Protein AF-A0A7S0P305-F1 (afdb_monomer)

Secondary structure (DSSP, 8-state):
------PBPTTT-SBTTTTSSEEE-TTS-EEEHHHHHHHHHHHHHTTPPPB-TTT-PBPPHHHHHHTT-----GGGGG-S-S--SSS------HHHHHHHHHHHHH-----TTSSSSS----HHHHHHHHHHHHHHHSTT----------------------------------------------PPPPP--

Foldseek 3Di:
DPCPVQDAAPQVRHRAQPQHHWDAAPVRDIHHLVRLLVQCVVCVVVVHFRADPPPRHGGDPVSNVVSVNDDPPPCVVVPPPPPDPDDDPPDDPPVVVVVVVVVCVVPVDDPPPDPPPDDDPPVVVVVVVVVVVCVVVVPPPPPDDDDDDDDDDDDDDDDDDDDDDDDDDDDDDDDDDDDDDDDDDDDDDDDDD

Mean predicted aligned error: 21.28 Å

Structure (mmCIF, N/CA/C/O backbone):
data_AF-A0A7S0P305-F1
#
_entry.id   AF-A0A7S0P305-F1
#
loop_
_atom_site.group_PDB
_atom_site.id
_atom_site.type_symbol
_atom_site.label_atom_id
_atom_site.label_alt_id
_atom_site.label_comp_id
_atom_site.label_asym_id
_atom_site.label_entity_id
_atom_site.label_seq_id
_atom_site.pdbx_PDB_ins_code
_atom_site.Cartn_x
_atom_site.Cartn_y
_atom_site.Cartn_z
_atom_site.occupancy
_atom_site.B_iso_or_equiv
_atom_site.auth_seq_id
_atom_site.auth_comp_id
_atom_site.auth_asym_id
_atom_site.auth_atom_id
_atom_site.pdbx_PDB_model_num
ATOM 1 N N . SER A 1 1 ? -4.994 -17.912 -31.752 1.00 42.31 1 SER A N 1
ATOM 2 C CA . SER A 1 1 ? -4.798 -16.548 -31.233 1.00 42.31 1 SER A CA 1
ATOM 3 C C . SER A 1 1 ? -4.874 -16.597 -29.725 1.00 42.31 1 SER A C 1
ATOM 5 O O . SER A 1 1 ? -5.960 -16.549 -29.168 1.00 42.31 1 SER A O 1
ATOM 7 N N . SER A 1 2 ? -3.743 -16.842 -29.066 1.00 48.78 2 SER A N 1
ATOM 8 C CA . SER A 1 2 ? -3.693 -16.901 -27.605 1.00 48.78 2 SER A CA 1
ATOM 9 C C . SER A 1 2 ? -3.413 -15.496 -27.108 1.00 48.78 2 SER A C 1
ATOM 11 O O . SER A 1 2 ? -2.256 -15.123 -26.923 1.00 48.78 2 SER A O 1
ATOM 13 N N . ASP A 1 3 ? -4.482 -14.717 -26.981 1.00 49.88 3 ASP A N 1
ATOM 14 C CA . ASP A 1 3 ? -4.481 -13.436 -26.289 1.00 49.88 3 ASP A CA 1
ATOM 15 C C . ASP A 1 3 ? -4.103 -13.713 -24.829 1.00 49.88 3 ASP A C 1
ATOM 17 O O . ASP A 1 3 ? -4.928 -14.055 -23.983 1.00 49.88 3 ASP A O 1
ATOM 21 N N . ARG A 1 4 ? -2.797 -13.718 -24.543 1.00 56.00 4 ARG A N 1
ATOM 22 C CA . ARG A 1 4 ? -2.321 -13.569 -23.173 1.00 56.00 4 ARG A CA 1
ATOM 23 C C . ARG A 1 4 ? -2.685 -12.143 -22.826 1.00 56.00 4 ARG A C 1
ATOM 25 O O . ARG A 1 4 ? -1.901 -11.253 -23.125 1.00 56.00 4 ARG A O 1
ATOM 32 N N . SER A 1 5 ? -3.873 -11.942 -22.273 1.00 64.44 5 SER A N 1
ATOM 33 C CA . SER A 1 5 ? -4.337 -10.633 -21.840 1.00 64.44 5 SER A CA 1
ATOM 34 C C . SER A 1 5 ? -3.372 -10.144 -20.764 1.00 64.44 5 SER A C 1
ATOM 36 O O . SER A 1 5 ? -3.446 -10.542 -19.597 1.00 64.44 5 SER A O 1
ATOM 38 N N . ILE A 1 6 ? -2.370 -9.380 -21.198 1.00 67.19 6 ILE A N 1
ATOM 39 C CA . ILE A 1 6 ? -1.377 -8.760 -20.336 1.00 67.19 6 ILE A CA 1
ATOM 40 C C . ILE A 1 6 ? -2.185 -7.816 -19.461 1.00 67.19 6 ILE A C 1
ATOM 42 O O . ILE A 1 6 ? -2.746 -6.839 -19.941 1.00 67.19 6 ILE A O 1
ATOM 46 N N . LYS A 1 7 ? -2.322 -8.159 -18.181 1.00 86.50 7 LYS A N 1
ATOM 47 C CA . LYS A 1 7 ? -3.001 -7.289 -17.229 1.00 86.50 7 LYS A CA 1
ATOM 48 C C . LYS A 1 7 ? -2.135 -6.041 -17.062 1.00 86.50 7 LYS A C 1
ATOM 50 O O . LYS A 1 7 ? -0.975 -6.141 -16.659 1.00 86.50 7 LYS A O 1
ATOM 55 N N . GLU A 1 8 ? -2.687 -4.895 -17.425 1.00 93.94 8 GLU A N 1
ATOM 56 C CA . GLU A 1 8 ? -2.043 -3.589 -17.304 1.00 93.94 8 GLU A CA 1
ATOM 57 C C . GLU A 1 8 ? -2.292 -3.008 -15.910 1.00 93.94 8 GLU A C 1
ATOM 59 O O . GLU A 1 8 ? -3.332 -3.244 -15.288 1.00 93.94 8 GLU A O 1
ATOM 64 N N . CYS A 1 9 ? -1.325 -2.252 -15.393 1.00 95.50 9 CYS A N 1
ATOM 65 C CA . CYS A 1 9 ? -1.502 -1.520 -14.151 1.00 95.50 9 CYS A CA 1
ATOM 66 C C . CYS A 1 9 ? -2.380 -0.285 -14.410 1.00 95.50 9 CYS A C 1
ATOM 68 O O . CYS A 1 9 ? -1.991 0.564 -15.207 1.00 95.50 9 CYS A O 1
ATOM 70 N N . PRO A 1 10 ? -3.496 -0.091 -13.690 1.00 93.62 10 PRO A N 1
ATOM 71 C CA . PRO A 1 10 ? -4.387 1.052 -13.916 1.00 93.62 10 PRO A CA 1
ATOM 72 C C . PRO A 1 10 ? -3.793 2.407 -13.483 1.00 93.62 10 PRO A C 1
ATOM 74 O O . PRO A 1 10 ? -4.413 3.437 -13.716 1.00 93.62 10 PRO A O 1
ATOM 77 N N . VAL A 1 11 ? -2.621 2.421 -12.833 1.00 95.19 11 VAL A N 1
ATOM 78 C CA . VAL A 1 11 ? -1.946 3.654 -12.387 1.00 95.19 11 VAL A CA 1
ATOM 79 C C . VAL A 1 11 ? -0.895 4.115 -13.398 1.00 95.19 11 VAL A C 1
ATOM 81 O O . VAL A 1 11 ? -0.888 5.283 -13.767 1.00 95.19 11 VAL A O 1
ATOM 84 N N . CYS A 1 12 ? -0.009 3.221 -13.855 1.00 95.81 12 CYS A N 1
ATOM 85 C CA . CYS A 1 12 ? 1.033 3.562 -14.833 1.00 95.81 12 CYS A CA 1
ATOM 86 C C . CYS A 1 12 ? 0.699 3.164 -16.279 1.00 95.81 12 CYS A C 1
ATOM 88 O O . CYS A 1 12 ? 1.497 3.441 -17.172 1.00 95.81 12 CYS A O 1
ATOM 90 N N . ILE A 1 13 ? -0.445 2.504 -16.514 1.00 94.06 13 ILE A N 1
ATOM 91 C CA . ILE A 1 13 ? -0.919 2.042 -17.836 1.00 94.06 13 ILE A CA 1
ATOM 92 C C . ILE A 1 13 ? 0.155 1.201 -18.557 1.00 94.06 13 ILE A C 1
ATOM 94 O O . ILE A 1 13 ? 0.273 1.173 -19.776 1.00 94.06 13 ILE A O 1
ATOM 98 N N . SER A 1 14 ? 0.999 0.535 -17.774 1.00 94.38 14 SER A N 1
ATOM 99 C CA . SER A 1 14 ? 2.087 -0.312 -18.253 1.00 94.38 14 SER A CA 1
ATOM 100 C C . SER A 1 14 ? 1.812 -1.762 -17.860 1.00 94.38 14 SER A C 1
ATOM 102 O O . SER A 1 14 ? 1.031 -2.009 -16.931 1.00 94.38 14 SER A O 1
ATOM 104 N N . PRO A 1 15 ? 2.437 -2.744 -18.531 1.00 93.69 15 PRO A N 1
ATOM 105 C CA . PRO A 1 15 ? 2.335 -4.143 -18.138 1.00 93.69 15 PRO A CA 1
ATOM 106 C C . PRO A 1 15 ? 2.663 -4.319 -16.654 1.00 93.69 15 PRO A C 1
ATOM 108 O O . PRO A 1 15 ? 3.670 -3.795 -16.172 1.00 93.69 15 PRO A O 1
ATOM 111 N N . LEU A 1 16 ? 1.827 -5.063 -15.925 1.00 93.38 16 LEU A N 1
ATOM 112 C CA . LEU A 1 16 ? 2.082 -5.350 -14.515 1.00 93.38 16 LEU A CA 1
ATOM 113 C C . LEU A 1 16 ? 3.494 -5.928 -14.327 1.00 93.38 16 LEU A C 1
ATOM 115 O O . LEU A 1 16 ? 3.857 -6.920 -14.958 1.00 93.38 16 LEU A O 1
ATOM 119 N N . GLY A 1 17 ? 4.275 -5.312 -13.439 1.00 89.50 17 GLY A N 1
ATOM 120 C CA . GLY A 1 17 ? 5.665 -5.695 -13.187 1.00 89.50 17 GLY A CA 1
ATOM 121 C C . GLY A 1 17 ? 6.718 -4.780 -13.824 1.00 89.50 17 GLY A C 1
ATOM 122 O O . GLY A 1 17 ? 7.905 -4.987 -13.581 1.00 89.50 17 GLY A O 1
ATOM 123 N N . SER A 1 18 ? 6.317 -3.773 -14.612 1.00 90.38 18 SER A N 1
ATOM 124 C CA . SER A 1 18 ? 7.238 -2.787 -15.205 1.00 90.38 18 SER A CA 1
ATOM 125 C C . SER A 1 18 ? 8.012 -1.996 -14.147 1.00 90.38 18 SER A C 1
ATOM 127 O O . SER A 1 18 ? 9.231 -1.878 -14.221 1.00 90.38 18 SER A O 1
ATOM 129 N N . ASP A 1 19 ? 7.299 -1.501 -13.135 1.00 87.94 19 ASP A N 1
ATOM 130 C CA . ASP A 1 19 ? 7.812 -0.594 -12.100 1.00 87.94 19 ASP A CA 1
ATOM 131 C C . ASP A 1 19 ? 8.110 -1.318 -10.776 1.00 87.94 19 ASP A C 1
ATOM 133 O O . ASP A 1 19 ? 7.959 -0.760 -9.686 1.00 87.94 19 ASP A O 1
ATOM 137 N N . GLY A 1 20 ? 8.500 -2.593 -10.858 1.00 88.44 20 GLY A N 1
ATOM 138 C CA . GLY A 1 20 ? 8.841 -3.432 -9.708 1.00 88.44 20 GLY A CA 1
ATOM 139 C C . GLY A 1 20 ? 7.841 -4.565 -9.450 1.00 88.44 20 GLY A C 1
ATOM 140 O O . GLY A 1 20 ? 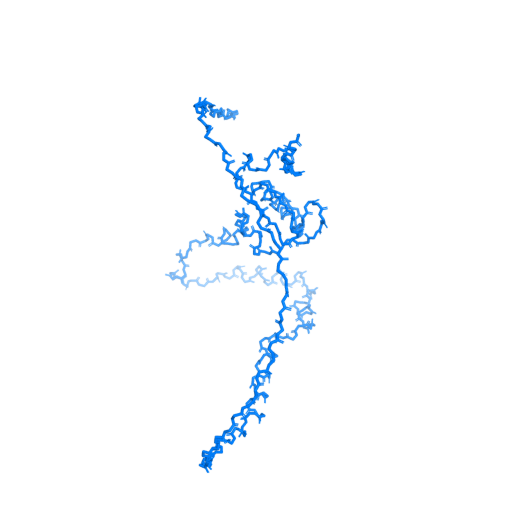7.039 -4.896 -10.321 1.00 88.44 20 GLY A O 1
ATOM 141 N N . PRO A 1 21 ? 7.888 -5.209 -8.269 1.00 94.06 21 PRO A N 1
ATOM 142 C CA . PRO A 1 21 ? 7.038 -6.357 -7.971 1.00 94.06 21 PRO A CA 1
ATOM 143 C C . PRO A 1 21 ? 5.557 -5.972 -7.971 1.00 94.06 21 PRO A C 1
ATOM 145 O O . PRO A 1 21 ? 5.191 -4.830 -7.697 1.00 94.06 21 PRO A O 1
ATOM 148 N N . VAL A 1 22 ? 4.695 -6.939 -8.260 1.00 95.06 22 VAL A N 1
ATOM 149 C CA . VAL A 1 22 ? 3.241 -6.757 -8.233 1.00 95.06 22 VAL A CA 1
ATOM 150 C C . VAL A 1 22 ? 2.687 -6.992 -6.835 1.00 95.06 22 VAL A C 1
ATOM 152 O O . VAL A 1 22 ? 3.104 -7.919 -6.144 1.00 95.06 22 VAL A O 1
ATOM 155 N N . GLN A 1 23 ? 1.722 -6.166 -6.441 1.00 95.56 23 GLN A N 1
ATOM 156 C CA . GLN A 1 23 ? 0.987 -6.292 -5.189 1.00 95.56 23 GLN A CA 1
ATOM 157 C C . GLN A 1 23 ? -0.500 -6.466 -5.495 1.00 95.56 23 GLN A C 1
ATOM 159 O O . GLN A 1 23 ? -1.093 -5.667 -6.224 1.00 95.56 23 GLN A O 1
ATOM 164 N N . ALA A 1 24 ? -1.097 -7.510 -4.925 1.00 96.38 24 ALA A N 1
ATOM 165 C CA . ALA A 1 24 ? -2.542 -7.683 -4.887 1.00 96.38 24 ALA A CA 1
ATOM 166 C C . ALA A 1 24 ? -3.069 -7.152 -3.549 1.00 96.38 24 ALA A C 1
ATOM 168 O O . ALA A 1 24 ? -2.506 -7.461 -2.497 1.00 96.38 24 ALA A O 1
ATOM 169 N N . LEU A 1 25 ? -4.125 -6.344 -3.605 1.00 96.69 25 LEU A N 1
ATOM 170 C CA . LEU A 1 25 ? -4.845 -5.874 -2.419 1.00 96.69 25 LEU A CA 1
ATOM 171 C C . LEU A 1 25 ? -5.912 -6.898 -1.999 1.00 96.69 25 LEU A C 1
ATOM 173 O O . LEU A 1 25 ? -6.330 -7.728 -2.811 1.00 96.69 25 LEU A O 1
ATOM 177 N N . GLY A 1 26 ? -6.453 -6.781 -0.783 1.00 96.69 26 GLY A N 1
ATOM 178 C CA . GLY A 1 26 ? -7.555 -7.624 -0.294 1.00 96.69 26 GLY A CA 1
ATOM 179 C C . GLY A 1 26 ? -8.859 -7.479 -1.093 1.00 96.69 26 GLY A C 1
ATOM 180 O O . GLY A 1 26 ? -9.767 -8.300 -0.988 1.00 96.69 26 GLY A O 1
ATOM 181 N N . CYS A 1 27 ? -8.952 -6.450 -1.941 1.00 97.12 27 CYS A N 1
ATOM 182 C CA . CYS A 1 27 ? -10.022 -6.274 -2.924 1.00 97.12 27 CYS A CA 1
ATOM 183 C C . CYS A 1 27 ? -9.760 -6.954 -4.284 1.00 97.12 27 CYS A C 1
ATOM 185 O O . CYS A 1 27 ? -10.528 -6.730 -5.215 1.00 97.12 27 CYS A O 1
ATOM 187 N N . PHE A 1 28 ? -8.692 -7.750 -4.409 1.00 95.94 28 PHE A N 1
ATOM 188 C CA . PHE A 1 28 ? -8.261 -8.477 -5.614 1.00 95.94 28 PHE A CA 1
ATOM 189 C C . PHE A 1 28 ? -7.831 -7.621 -6.817 1.00 95.94 28 PHE A C 1
ATOM 191 O O . PHE A 1 28 ? -7.522 -8.164 -7.880 1.00 95.94 28 PHE A O 1
ATOM 198 N N . HIS A 1 29 ? -7.738 -6.300 -6.664 1.00 96.00 29 HIS A N 1
ATOM 199 C CA . HIS A 1 29 ? -7.097 -5.444 -7.661 1.00 96.00 29 HIS A CA 1
ATOM 200 C C . HIS A 1 29 ? -5.572 -5.534 -7.533 1.00 96.00 29 HIS A C 1
ATOM 202 O O . HIS A 1 29 ? -5.031 -5.549 -6.423 1.00 96.00 29 HIS A O 1
ATOM 208 N N . VAL A 1 30 ? -4.887 -5.609 -8.677 1.00 95.75 30 VAL A N 1
ATOM 209 C CA . VAL A 1 30 ? -3.436 -5.818 -8.759 1.00 95.75 30 VAL A CA 1
ATOM 210 C C . VAL A 1 30 ? -2.769 -4.581 -9.347 1.00 95.75 30 VAL A C 1
ATOM 212 O O . VAL A 1 30 ? -3.219 -4.046 -10.359 1.00 95.75 30 VAL A O 1
ATOM 215 N N . PHE A 1 31 ? -1.679 -4.149 -8.722 1.00 96.44 31 PHE A N 1
ATOM 216 C CA . PHE A 1 31 ? -0.917 -2.965 -9.112 1.00 96.44 31 PHE A CA 1
ATOM 217 C C . PHE A 1 31 ? 0.584 -3.249 -9.038 1.00 96.44 31 PHE A C 1
ATOM 219 O O . PHE A 1 31 ? 1.019 -4.192 -8.373 1.00 96.44 31 PHE A O 1
ATOM 226 N N . CYS A 1 32 ? 1.399 -2.406 -9.670 1.00 96.44 32 CYS A N 1
ATOM 227 C CA . CYS A 1 32 ? 2.825 -2.353 -9.353 1.00 96.44 32 CYS A CA 1
ATOM 228 C C . CYS A 1 32 ? 2.989 -1.829 -7.917 1.00 96.44 32 CYS A C 1
ATOM 230 O O . CYS A 1 32 ? 2.367 -0.828 -7.550 1.00 96.44 32 CYS A O 1
ATOM 232 N N . ARG A 1 33 ? 3.831 -2.477 -7.105 1.00 96.00 33 ARG A N 1
ATOM 233 C CA . ARG A 1 33 ? 4.052 -2.133 -5.690 1.00 96.00 33 ARG A CA 1
ATOM 234 C C . ARG A 1 33 ? 4.455 -0.668 -5.518 1.00 96.00 33 ARG A C 1
ATOM 236 O O . ARG A 1 33 ? 3.918 0.012 -4.653 1.00 96.00 33 ARG A O 1
ATOM 243 N N . ALA A 1 34 ? 5.327 -0.161 -6.391 1.00 95.56 34 ALA A N 1
ATOM 244 C CA . ALA A 1 34 ? 5.729 1.244 -6.382 1.00 95.56 34 ALA A CA 1
ATOM 245 C C . ALA A 1 34 ? 4.563 2.198 -6.698 1.00 95.56 34 ALA A C 1
ATOM 247 O O . ALA A 1 34 ? 4.447 3.255 -6.083 1.00 95.56 34 ALA A O 1
ATOM 248 N N . CYS A 1 35 ? 3.680 1.828 -7.630 1.00 96.94 35 CYS A N 1
ATOM 249 C CA . CYS A 1 35 ? 2.537 2.655 -8.010 1.00 96.94 35 CYS A CA 1
ATOM 250 C C . CYS A 1 35 ? 1.529 2.784 -6.869 1.00 96.94 35 CYS A C 1
ATOM 252 O O . CYS A 1 35 ? 1.125 3.896 -6.541 1.00 96.94 35 CYS A O 1
ATOM 254 N N . ILE A 1 36 ? 1.154 1.666 -6.240 1.00 96.75 36 ILE A N 1
ATOM 255 C CA . ILE A 1 36 ? 0.202 1.706 -5.126 1.00 96.75 36 ILE A CA 1
ATOM 256 C C . ILE A 1 36 ? 0.802 2.391 -3.893 1.00 96.75 36 ILE A C 1
ATOM 258 O O . ILE A 1 36 ? 0.108 3.170 -3.248 1.00 96.75 36 ILE A O 1
ATOM 262 N N . ALA A 1 37 ? 2.099 2.199 -3.618 1.00 96.19 37 ALA A N 1
ATOM 263 C CA . ALA A 1 37 ? 2.786 2.896 -2.532 1.00 96.19 37 ALA A CA 1
ATOM 264 C C . ALA A 1 37 ? 2.734 4.424 -2.705 1.00 96.19 37 ALA A C 1
ATOM 266 O O . ALA A 1 37 ? 2.400 5.127 -1.757 1.00 96.19 37 ALA A O 1
ATOM 267 N N . ARG A 1 38 ? 2.975 4.943 -3.921 1.00 95.81 38 ARG A N 1
ATOM 268 C CA . ARG A 1 38 ? 2.843 6.384 -4.214 1.00 95.81 38 ARG A CA 1
ATOM 269 C C . ARG A 1 38 ? 1.422 6.890 -3.975 1.00 95.81 38 ARG A C 1
ATOM 271 O O . ARG A 1 38 ? 1.261 7.930 -3.351 1.00 95.81 38 ARG A O 1
ATOM 278 N N . CYS A 1 39 ? 0.404 6.152 -4.427 1.00 96.19 39 CYS A N 1
ATOM 279 C CA . CYS A 1 39 ? -0.992 6.526 -4.188 1.00 96.19 39 CYS A CA 1
ATOM 280 C C . CYS A 1 39 ? -1.314 6.613 -2.690 1.00 96.19 39 CYS A C 1
ATOM 282 O O . CYS A 1 39 ? -1.921 7.591 -2.263 1.00 96.19 39 CYS A O 1
ATOM 284 N N . ILE A 1 40 ? -0.875 5.626 -1.901 1.00 96.56 40 ILE A N 1
ATOM 285 C CA . ILE A 1 40 ? -1.076 5.608 -0.447 1.00 96.56 40 ILE A CA 1
ATOM 286 C C . ILE A 1 40 ? -0.381 6.811 0.201 1.00 96.56 40 ILE A C 1
ATOM 288 O O . ILE A 1 40 ? -1.023 7.542 0.948 1.00 96.56 40 ILE A O 1
ATOM 292 N N . VAL A 1 41 ? 0.895 7.060 -0.118 1.00 95.62 41 VAL A N 1
ATOM 293 C CA . VAL A 1 41 ? 1.659 8.193 0.436 1.00 95.62 41 VAL A CA 1
ATOM 294 C C . VAL A 1 41 ? 0.976 9.524 0.123 1.00 95.62 41 VAL A C 1
ATOM 296 O O . VAL A 1 41 ? 0.719 10.296 1.040 1.00 95.62 41 VAL A O 1
ATOM 299 N N . SER A 1 42 ? 0.582 9.764 -1.132 1.00 95.56 42 SER A N 1
ATOM 300 C CA . SER A 1 42 ? -0.106 11.005 -1.508 1.00 95.56 42 SER A CA 1
ATOM 301 C C . SER A 1 42 ? -1.451 11.188 -0.795 1.00 95.56 42 SER A C 1
ATOM 303 O O . SER A 1 42 ? -1.837 12.312 -0.486 1.00 95.56 42 SER A O 1
ATOM 305 N N . GLN A 1 43 ? -2.183 10.107 -0.513 1.00 95.88 43 GLN A N 1
ATOM 306 C CA . GLN A 1 43 ? -3.439 10.186 0.243 1.00 95.88 43 GLN A CA 1
ATOM 307 C C . GLN A 1 43 ? -3.197 10.487 1.726 1.00 95.88 43 GLN A C 1
ATOM 309 O O . GLN A 1 43 ? -3.911 11.312 2.298 1.00 95.88 43 GLN A O 1
ATOM 314 N N . LEU A 1 44 ? -2.162 9.887 2.320 1.00 93.81 44 LEU A N 1
ATOM 315 C CA . LEU A 1 44 ? -1.748 10.164 3.696 1.00 93.81 44 LEU A CA 1
ATOM 316 C C . LEU A 1 44 ? -1.262 11.612 3.865 1.00 93.81 44 LEU A C 1
ATOM 318 O O . LEU A 1 44 ? -1.643 12.266 4.834 1.00 93.81 44 LEU A O 1
ATOM 322 N N . GLU A 1 45 ? -0.501 12.148 2.905 1.00 93.06 45 GLU A N 1
ATOM 323 C CA . GLU A 1 45 ? -0.083 13.562 2.877 1.00 93.06 45 GLU A CA 1
ATOM 324 C C . GLU A 1 45 ? -1.285 14.519 2.843 1.00 93.06 45 GLU A C 1
ATOM 326 O O . GLU A 1 45 ? -1.275 15.566 3.487 1.00 93.06 45 GLU A O 1
ATOM 331 N N . MET A 1 46 ? -2.363 14.132 2.154 1.00 94.81 46 MET A N 1
ATOM 332 C CA . MET A 1 46 ? -3.629 14.873 2.120 1.00 94.81 46 MET A CA 1
ATOM 333 C C . MET A 1 46 ? -4.521 14.628 3.348 1.00 94.81 46 MET A C 1
ATOM 335 O O . MET A 1 46 ? -5.679 15.052 3.347 1.00 94.81 46 MET A O 1
ATOM 339 N N . GLN A 1 47 ? -4.022 13.932 4.377 1.00 94.25 47 GLN A N 1
ATOM 340 C CA . GLN A 1 47 ? -4.774 13.535 5.573 1.00 94.25 47 GLN A CA 1
ATOM 341 C C . GLN A 1 47 ? -6.055 12.744 5.246 1.00 94.25 47 GLN A C 1
ATOM 343 O O . GLN A 1 47 ? -7.065 12.839 5.947 1.00 94.25 47 GLN A O 1
ATOM 348 N N . ARG A 1 48 ? -6.036 11.961 4.160 1.00 95.31 48 ARG A N 1
ATOM 349 C CA . ARG A 1 48 ? -7.139 11.081 3.755 1.00 95.31 48 ARG A CA 1
ATOM 350 C C . ARG A 1 48 ? -6.817 9.631 4.083 1.00 95.31 48 ARG A C 1
ATOM 352 O O . ARG A 1 48 ? -5.663 9.212 4.069 1.00 95.31 48 ARG A O 1
ATOM 359 N N . GLN A 1 49 ? -7.864 8.853 4.353 1.00 95.44 49 GLN A N 1
ATOM 360 C CA . GLN A 1 49 ? -7.714 7.407 4.476 1.00 95.44 49 GLN A CA 1
ATOM 361 C C . GLN A 1 49 ? -7.381 6.805 3.111 1.00 95.44 49 GLN A C 1
ATOM 363 O O . GLN A 1 49 ? -8.061 7.143 2.138 1.00 95.44 49 GLN A O 1
ATOM 368 N N . PRO A 1 50 ? -6.375 5.921 3.030 1.00 96.88 50 PRO A N 1
ATOM 369 C CA . PRO A 1 50 ? -5.968 5.376 1.757 1.00 96.88 50 PRO A CA 1
ATOM 370 C C . PRO A 1 50 ? -7.000 4.394 1.199 1.00 96.88 50 PRO A C 1
ATOM 372 O O . PRO A 1 50 ? -7.454 3.472 1.885 1.00 96.88 50 PRO A O 1
ATOM 375 N N . ASP A 1 51 ? -7.357 4.580 -0.066 1.00 97.81 51 ASP A N 1
ATOM 376 C CA . ASP A 1 51 ? -8.396 3.832 -0.766 1.00 97.81 51 ASP A CA 1
ATOM 377 C C . ASP A 1 51 ? -7.888 3.227 -2.078 1.00 97.81 51 ASP A C 1
ATOM 379 O O . ASP A 1 51 ? -7.009 3.756 -2.760 1.00 97.81 51 ASP A O 1
ATOM 383 N N . CYS A 1 52 ? -8.457 2.081 -2.456 1.00 97.62 52 CYS A N 1
ATOM 384 C CA . CYS A 1 52 ? -8.135 1.438 -3.721 1.00 97.62 52 CYS A CA 1
ATOM 385 C C . CYS A 1 52 ? -8.484 2.373 -4.896 1.00 97.62 52 CYS A C 1
ATOM 387 O O . CYS A 1 52 ? -9.650 2.753 -5.030 1.00 97.62 52 CYS A O 1
ATOM 389 N N . PRO A 1 53 ? -7.552 2.655 -5.829 1.00 96.25 53 PRO A N 1
ATOM 390 C CA . PRO A 1 53 ? -7.816 3.559 -6.949 1.00 96.25 53 PRO A CA 1
ATOM 391 C C . PRO A 1 53 ? -9.012 3.144 -7.814 1.00 96.25 53 PRO A C 1
ATOM 393 O O . PRO A 1 53 ? -9.695 4.018 -8.347 1.00 96.25 53 PRO A O 1
ATOM 396 N N . VAL A 1 54 ? -9.274 1.833 -7.905 1.00 96.56 54 VAL A N 1
ATOM 397 C CA . VAL A 1 54 ? -10.309 1.229 -8.757 1.00 96.56 54 VAL A CA 1
ATOM 398 C C . VAL A 1 54 ? -11.660 1.148 -8.048 1.00 96.56 54 VAL A C 1
ATOM 400 O O . VAL A 1 54 ? -12.644 1.677 -8.553 1.00 96.56 54 VAL A O 1
ATOM 403 N N . CYS A 1 55 ? -11.731 0.504 -6.879 1.00 97.38 55 CYS A N 1
ATOM 404 C CA . CYS A 1 55 ? -13.008 0.242 -6.201 1.00 97.38 55 CYS A CA 1
ATOM 405 C C . CYS A 1 55 ? -13.288 1.130 -4.986 1.00 97.38 55 CYS A C 1
ATOM 407 O O . CYS A 1 55 ? -14.319 0.952 -4.343 1.00 97.38 55 CYS A O 1
ATOM 409 N N . LYS A 1 56 ? -12.376 2.048 -4.639 1.00 96.94 56 LYS A N 1
ATOM 410 C CA . LYS A 1 56 ? -12.500 2.987 -3.508 1.00 96.94 56 LYS A CA 1
ATOM 411 C C . LYS A 1 56 ? -12.666 2.330 -2.134 1.00 96.94 56 LYS A C 1
ATOM 413 O O . LYS A 1 56 ? -13.009 2.990 -1.159 1.00 96.94 56 LYS A O 1
ATOM 418 N N . ARG A 1 57 ? -12.402 1.024 -2.026 1.00 97.81 57 ARG A N 1
ATOM 419 C CA . ARG A 1 57 ? -12.376 0.317 -0.742 1.00 97.81 57 ARG A CA 1
ATOM 420 C C . ARG A 1 57 ? -11.155 0.762 0.062 1.00 97.81 57 ARG A C 1
ATOM 422 O O . ARG A 1 57 ? -10.058 0.793 -0.491 1.00 97.81 57 ARG A O 1
ATOM 429 N N . ALA A 1 58 ? -11.350 1.050 1.347 1.00 97.56 58 ALA A N 1
ATOM 430 C CA . ALA A 1 58 ? -10.265 1.386 2.265 1.00 97.56 58 ALA A CA 1
ATOM 431 C C . ALA A 1 58 ? -9.217 0.262 2.320 1.00 97.56 58 ALA A C 1
ATOM 433 O O . ALA A 1 58 ? -9.569 -0.921 2.394 1.00 97.56 58 ALA A O 1
ATOM 434 N N . ILE A 1 59 ? -7.943 0.643 2.273 1.00 97.31 59 ILE A N 1
ATOM 435 C CA . ILE A 1 59 ? -6.804 -0.275 2.336 1.00 97.31 59 ILE A CA 1
ATOM 436 C C . ILE A 1 59 ? -6.395 -0.410 3.811 1.00 97.31 59 ILE A C 1
ATOM 438 O O . ILE A 1 59 ? -6.043 0.602 4.422 1.00 97.31 59 ILE A O 1
ATOM 442 N N . PRO A 1 60 ? -6.437 -1.611 4.417 1.00 96.00 60 PRO A N 1
ATOM 443 C CA . PRO A 1 60 ? -6.058 -1.792 5.819 1.00 96.00 60 PRO A CA 1
ATOM 444 C C . PRO A 1 60 ? -4.561 -1.526 6.031 1.00 96.00 60 PRO A C 1
ATOM 446 O O . PRO A 1 60 ? -3.757 -1.724 5.121 1.00 96.00 60 PRO A O 1
ATOM 449 N N . GLU A 1 61 ? -4.172 -1.104 7.237 1.00 93.94 61 GLU A N 1
ATOM 450 C CA . GLU A 1 61 ? -2.780 -0.738 7.556 1.00 93.94 61 GLU A CA 1
ATOM 451 C C . GLU A 1 61 ? -1.772 -1.859 7.262 1.00 93.94 61 GLU A C 1
ATOM 453 O O . GLU A 1 61 ? -0.675 -1.587 6.777 1.00 93.94 61 GLU A O 1
ATOM 458 N N . ASP A 1 62 ? -2.149 -3.121 7.478 1.00 94.88 62 ASP A N 1
ATOM 459 C CA . ASP A 1 62 ? -1.290 -4.274 7.185 1.00 94.88 62 ASP A CA 1
ATOM 460 C C . ASP A 1 62 ? -0.929 -4.363 5.691 1.00 94.88 62 ASP A C 1
ATOM 462 O O . ASP A 1 62 ? 0.217 -4.637 5.327 1.00 94.88 62 ASP A O 1
ATOM 466 N N . GLU A 1 63 ? -1.887 -4.064 4.807 1.00 95.38 63 GLU A N 1
ATOM 467 C CA . GLU A 1 63 ? -1.657 -4.019 3.359 1.00 95.38 63 GLU A CA 1
ATOM 468 C C . GLU A 1 63 ? -0.824 -2.794 2.957 1.00 95.38 63 GLU A C 1
ATOM 470 O O . GLU A 1 63 ? 0.013 -2.888 2.056 1.00 95.38 63 GLU A O 1
ATOM 475 N N . GLN A 1 64 ? -0.994 -1.659 3.644 1.00 94.94 64 GLN A N 1
ATOM 476 C CA . GLN A 1 64 ? -0.173 -0.463 3.419 1.00 94.94 64 GLN A CA 1
ATOM 477 C C . GLN A 1 64 ? 1.304 -0.745 3.739 1.00 94.94 64 GLN A C 1
ATOM 479 O O . GLN A 1 64 ? 2.187 -0.437 2.931 1.00 94.94 64 GLN A O 1
ATOM 484 N N . ARG A 1 65 ? 1.573 -1.429 4.860 1.00 92.94 65 ARG A N 1
ATOM 485 C CA . ARG A 1 65 ? 2.924 -1.868 5.250 1.00 92.94 65 ARG A CA 1
ATOM 486 C C . ARG A 1 65 ? 3.505 -2.871 4.256 1.00 92.94 65 ARG A C 1
ATOM 488 O O . ARG A 1 65 ? 4.666 -2.749 3.869 1.00 92.94 65 ARG A O 1
ATOM 495 N N . ALA A 1 66 ? 2.699 -3.816 3.762 1.00 93.06 66 ALA A N 1
ATOM 496 C CA . ALA A 1 66 ? 3.130 -4.765 2.731 1.00 93.06 66 ALA A CA 1
ATOM 497 C C . ALA A 1 66 ? 3.563 -4.066 1.427 1.00 93.06 66 ALA A C 1
ATOM 499 O O . ALA A 1 66 ? 4.491 -4.520 0.752 1.00 93.06 66 ALA A O 1
ATOM 500 N N . CYS A 1 67 ? 2.967 -2.912 1.105 1.00 91.69 67 CYS A N 1
ATOM 501 C CA . CYS A 1 67 ? 3.388 -2.091 -0.031 1.00 91.69 67 CYS A CA 1
ATOM 502 C C . CYS A 1 67 ? 4.777 -1.451 0.168 1.00 91.69 67 CYS A C 1
ATOM 504 O O . CYS A 1 67 ? 5.384 -1.019 -0.810 1.00 91.69 67 CYS A O 1
ATOM 506 N N . GLY A 1 68 ? 5.347 -1.484 1.378 1.00 87.88 68 GLY A N 1
ATOM 507 C CA . GLY A 1 68 ? 6.608 -0.819 1.724 1.00 87.88 68 GLY A CA 1
ATOM 508 C C . GLY A 1 68 ? 6.434 0.660 2.062 1.00 87.88 68 GLY A C 1
ATOM 509 O O . GLY A 1 68 ? 7.403 1.410 1.997 1.00 87.88 68 GLY A O 1
ATOM 510 N N . VAL A 1 69 ? 5.208 1.086 2.380 1.00 84.31 69 VAL A N 1
ATOM 511 C CA . VAL A 1 69 ? 4.976 2.392 2.992 1.00 84.31 69 VAL A CA 1
ATOM 512 C C . VAL A 1 69 ? 5.297 2.224 4.470 1.00 84.31 69 VAL A C 1
ATOM 514 O O . VAL A 1 69 ? 4.496 1.676 5.227 1.00 84.31 69 VAL A O 1
ATOM 517 N N . GLU A 1 70 ? 6.500 2.633 4.865 1.00 73.00 70 GLU A N 1
ATOM 518 C CA . GLU A 1 70 ? 6.795 2.805 6.282 1.00 73.00 70 GLU A CA 1
ATOM 519 C C . GLU A 1 70 ? 5.832 3.878 6.807 1.00 73.00 70 GLU A C 1
ATOM 521 O O . GLU A 1 70 ? 5.730 4.948 6.191 1.00 73.00 70 GLU A O 1
ATOM 526 N N . PRO A 1 71 ? 5.078 3.611 7.889 1.00 67.12 71 PRO A N 1
ATOM 527 C CA . PRO A 1 71 ? 4.241 4.638 8.486 1.00 67.12 71 PRO A CA 1
ATOM 528 C C . PRO A 1 71 ? 5.127 5.848 8.800 1.00 67.12 71 PRO A C 1
ATOM 530 O O . PRO A 1 71 ? 6.282 5.639 9.190 1.00 67.12 71 PRO A O 1
ATOM 533 N N . PRO A 1 72 ? 4.633 7.091 8.626 1.00 63.81 72 PRO A N 1
ATOM 534 C CA . PRO A 1 72 ? 5.394 8.279 8.983 1.00 63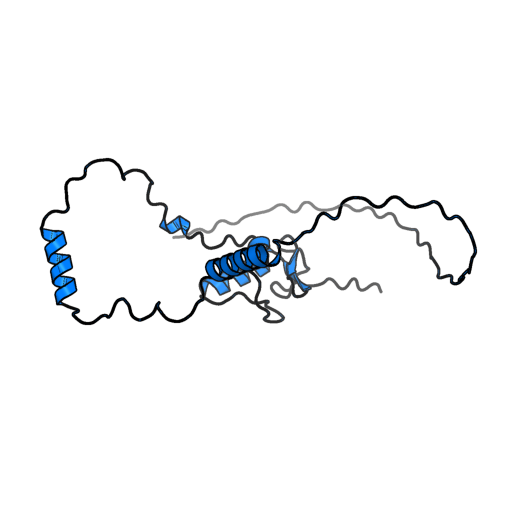.81 72 PRO A CA 1
ATOM 535 C C . PRO A 1 72 ? 5.854 8.083 10.418 1.00 63.81 72 PRO A C 1
ATOM 537 O O . PRO A 1 72 ? 5.043 7.990 11.342 1.00 63.81 72 PRO A O 1
ATOM 540 N N . SER A 1 73 ? 7.155 7.863 10.582 1.00 59.16 73 SER A N 1
ATOM 541 C CA . SER A 1 73 ? 7.687 7.431 11.852 1.00 59.16 73 SER A CA 1
ATOM 542 C C . SER A 1 73 ? 7.492 8.598 12.807 1.00 59.16 73 SER A C 1
ATOM 544 O O . SER A 1 73 ? 8.180 9.614 12.752 1.00 59.16 73 SER A O 1
ATOM 546 N N . HIS A 1 74 ? 6.518 8.473 13.709 1.00 55.94 74 HIS A N 1
ATOM 547 C CA . HIS A 1 74 ? 6.332 9.440 14.789 1.00 55.94 74 HIS A CA 1
ATOM 548 C C . HIS A 1 74 ? 7.608 9.565 15.651 1.00 55.94 74 HIS A C 1
ATOM 550 O O . HIS A 1 74 ? 7.745 10.509 16.423 1.00 55.94 74 HIS A O 1
ATOM 556 N N . SER A 1 75 ? 8.578 8.657 15.479 1.00 52.88 75 SER A N 1
ATOM 557 C CA . SER A 1 75 ? 9.909 8.719 16.075 1.00 52.88 75 SER A CA 1
ATOM 558 C C . SER A 1 75 ? 10.832 9.786 15.478 1.00 52.88 75 SER A C 1
ATOM 560 O O . SER A 1 75 ? 11.791 10.147 16.149 1.00 52.88 75 SER A O 1
ATOM 562 N N . ALA A 1 76 ? 10.576 10.341 14.286 1.00 52.00 76 ALA A N 1
ATOM 563 C CA . ALA A 1 76 ? 11.398 11.447 13.776 1.00 52.00 76 ALA A CA 1
ATOM 564 C C . ALA A 1 76 ? 11.227 12.734 14.610 1.00 52.00 76 ALA A C 1
ATOM 566 O O . ALA A 1 76 ? 12.149 13.539 14.697 1.00 52.00 76 ALA A O 1
ATOM 567 N N . ALA A 1 77 ? 10.087 12.895 15.295 1.00 52.66 77 ALA A N 1
ATOM 568 C CA . ALA A 1 77 ? 9.874 13.977 16.258 1.00 52.66 77 ALA A CA 1
ATOM 569 C C . ALA A 1 77 ? 10.440 13.668 17.662 1.00 52.66 77 ALA A C 1
ATOM 571 O O . ALA A 1 77 ? 10.517 14.565 18.495 1.00 52.66 77 ALA A O 1
ATOM 572 N N . TYR A 1 78 ? 10.863 12.424 17.921 1.00 51.16 78 TYR A N 1
ATOM 573 C CA . TYR A 1 78 ? 11.526 12.002 19.163 1.00 51.16 78 TYR A CA 1
ATOM 574 C C . TYR A 1 78 ? 12.977 11.563 18.909 1.00 51.16 78 TYR A C 1
ATOM 576 O O . TYR A 1 78 ? 13.531 10.747 19.634 1.00 51.16 78 TYR A O 1
ATOM 584 N N . ALA A 1 79 ? 13.619 12.139 17.889 1.00 52.03 79 ALA A N 1
ATOM 585 C CA . ALA A 1 79 ? 15.076 12.189 17.791 1.00 52.03 79 ALA A CA 1
ATOM 586 C C . ALA A 1 79 ? 15.655 13.329 18.658 1.00 52.03 79 ALA A C 1
ATOM 588 O O . ALA A 1 79 ? 16.714 13.874 18.357 1.00 52.03 79 ALA A O 1
ATOM 589 N N . GLY A 1 80 ? 14.957 13.699 19.738 1.00 52.31 80 GLY A N 1
ATOM 590 C CA . GLY A 1 80 ? 15.607 14.309 20.886 1.00 52.31 80 GLY A CA 1
ATOM 591 C C . GLY A 1 80 ? 16.508 13.246 21.502 1.00 52.31 80 GLY A C 1
ATOM 592 O O . GLY A 1 80 ? 16.047 12.165 21.864 1.00 52.31 80 GLY A O 1
ATOM 593 N N . THR A 1 81 ? 17.804 13.523 21.537 1.00 56.88 81 THR A N 1
ATOM 594 C CA . THR A 1 81 ? 18.820 12.724 22.219 1.00 56.88 81 THR A CA 1
ATOM 595 C C . THR A 1 81 ? 18.316 12.245 23.590 1.00 56.88 81 THR A C 1
ATOM 597 O O . THR A 1 81 ? 17.950 13.078 24.414 1.00 56.88 81 THR A O 1
ATOM 600 N N . PRO A 1 82 ? 18.339 10.933 23.900 1.00 55.47 82 PRO A N 1
ATOM 601 C CA . PRO A 1 82 ? 18.061 10.416 25.247 1.00 55.47 82 PRO A CA 1
ATOM 602 C C . PRO A 1 82 ? 19.168 10.731 26.275 1.00 55.47 82 PRO A C 1
ATOM 604 O O . PRO A 1 82 ? 19.322 10.009 27.256 1.00 55.47 82 PRO A O 1
ATOM 607 N N . LEU A 1 83 ? 19.968 11.769 26.040 1.00 52.03 83 LEU A N 1
ATOM 608 C CA . LEU A 1 83 ? 21.090 12.184 26.874 1.00 52.03 83 LEU A CA 1
ATOM 609 C C . LEU A 1 83 ? 20.828 13.616 27.324 1.00 52.03 83 LEU A C 1
ATOM 611 O O . LEU A 1 83 ? 21.230 14.541 26.634 1.00 52.03 83 LEU A O 1
ATOM 615 N N . ASP A 1 84 ? 20.020 13.751 28.376 1.00 54.81 84 ASP A N 1
ATOM 616 C CA . ASP A 1 84 ? 20.144 14.771 29.438 1.00 54.81 84 ASP A CA 1
ATOM 617 C C . ASP A 1 84 ? 18.921 14.711 30.371 1.00 54.81 84 ASP A C 1
ATOM 619 O O . ASP A 1 84 ? 18.202 15.681 30.592 1.00 54.81 84 ASP A O 1
ATOM 623 N N . MET A 1 85 ? 18.629 13.523 30.917 1.00 56.28 85 MET A N 1
ATOM 624 C CA . MET A 1 85 ? 17.675 13.388 32.033 1.00 56.28 85 MET A CA 1
ATOM 625 C C . MET A 1 85 ? 18.354 13.106 33.379 1.00 56.28 85 MET A C 1
ATOM 627 O O . MET A 1 85 ? 17.665 12.820 34.354 1.00 56.28 85 MET A O 1
ATOM 631 N N . PHE A 1 86 ? 19.681 13.222 33.455 1.00 58.06 86 PHE A N 1
ATOM 632 C CA . PHE A 1 86 ? 20.426 13.155 34.710 1.00 58.06 86 PHE A CA 1
ATOM 633 C C . PHE A 1 86 ? 21.670 14.039 34.644 1.00 58.06 86 PHE A C 1
ATOM 635 O O . PHE A 1 86 ? 22.769 13.515 34.624 1.00 58.06 86 PHE A O 1
ATOM 642 N N . GLU A 1 87 ? 21.506 15.357 34.641 1.00 55.47 87 GLU A N 1
ATOM 643 C CA . GLU A 1 87 ? 22.423 16.229 35.378 1.00 55.47 87 GLU A CA 1
ATOM 644 C C . GLU A 1 87 ? 21.720 17.568 35.652 1.00 55.47 87 GLU A C 1
ATOM 646 O O . GLU A 1 87 ? 21.201 18.235 34.764 1.00 55.47 87 GLU A O 1
ATOM 651 N N . ASP A 1 88 ? 21.625 17.856 36.948 1.00 49.62 88 ASP A N 1
ATOM 652 C CA . ASP A 1 88 ? 21.277 19.127 37.577 1.00 49.62 88 ASP A CA 1
ATOM 653 C C . ASP A 1 88 ? 19.818 19.597 37.529 1.00 49.62 88 ASP A C 1
ATOM 655 O O . ASP A 1 88 ? 19.375 20.472 36.785 1.00 49.62 88 ASP A O 1
ATOM 659 N N . ALA A 1 89 ? 19.083 19.072 38.509 1.00 52.44 89 ALA A N 1
ATOM 660 C CA . ALA A 1 89 ? 17.987 19.766 39.159 1.00 52.44 89 ALA A CA 1
ATOM 661 C C . ALA A 1 89 ? 18.469 21.080 39.812 1.00 52.44 89 ALA A C 1
ATOM 663 O O . ALA A 1 89 ? 18.537 21.184 41.034 1.00 52.44 89 ALA A O 1
ATOM 664 N N . GLU A 1 90 ? 18.738 22.110 39.014 1.00 56.25 90 GLU A N 1
ATOM 665 C CA . GLU A 1 90 ? 18.598 23.492 39.464 1.00 56.25 90 GLU A CA 1
ATOM 666 C C . GLU A 1 90 ? 17.230 23.994 38.994 1.00 56.25 90 GLU A C 1
ATOM 668 O O . GLU A 1 90 ? 16.921 24.063 37.805 1.00 56.25 90 GLU A O 1
ATOM 673 N N . GLY A 1 91 ? 16.343 24.212 39.967 1.00 54.94 91 GLY A N 1
ATOM 674 C CA . GLY A 1 91 ? 14.917 24.429 39.744 1.00 54.94 91 GLY A CA 1
ATOM 675 C C . GLY A 1 91 ? 14.597 25.592 38.794 1.00 54.94 91 GLY A C 1
ATOM 676 O O . GLY A 1 91 ? 15.384 26.529 38.656 1.00 54.94 91 GLY A O 1
ATOM 677 N N . PRO A 1 92 ? 13.406 25.583 38.162 1.00 51.81 92 PRO A N 1
ATOM 678 C CA . PRO A 1 92 ? 12.994 26.655 37.270 1.00 51.81 92 PRO A CA 1
ATOM 679 C C . PRO A 1 92 ? 13.008 27.986 38.024 1.00 51.81 92 PRO A C 1
ATOM 681 O O . PRO A 1 92 ? 12.236 28.195 38.965 1.00 51.81 92 PRO A O 1
ATOM 684 N N . GLY A 1 93 ? 13.897 28.885 37.595 1.00 55.31 93 GLY A N 1
ATOM 685 C CA . GLY A 1 93 ? 13.949 30.260 38.066 1.00 55.31 93 GLY A CA 1
ATOM 686 C C . GLY A 1 93 ? 12.562 30.904 38.005 1.00 55.31 93 GLY A C 1
ATOM 687 O O . GLY A 1 93 ? 11.782 30.682 37.075 1.00 55.31 93 GLY A O 1
ATOM 688 N N . SER A 1 94 ? 12.260 31.709 39.019 1.00 57.28 94 SER A N 1
ATOM 689 C CA . SER A 1 94 ? 10.970 32.349 39.317 1.00 57.28 94 SER A CA 1
ATOM 690 C C . SER A 1 94 ? 10.226 32.974 38.125 1.00 57.28 94 SER A C 1
ATOM 692 O O . SER A 1 94 ? 8.998 33.030 38.144 1.00 57.28 94 SER A O 1
ATOM 694 N N . ARG A 1 95 ? 10.925 33.368 37.054 1.00 56.16 95 ARG A N 1
ATOM 695 C CA . ARG A 1 95 ? 10.325 33.990 35.860 1.00 56.16 95 ARG A CA 1
ATOM 696 C C . ARG A 1 95 ? 9.427 33.047 35.049 1.00 56.16 95 ARG A C 1
ATOM 698 O O . ARG A 1 95 ? 8.413 33.496 34.528 1.00 56.16 95 ARG A O 1
ATOM 705 N N . ALA A 1 96 ? 9.734 31.747 34.989 1.00 56.78 96 ALA A N 1
ATOM 706 C CA . ALA A 1 96 ? 8.912 30.789 34.235 1.00 56.78 96 ALA A CA 1
ATOM 707 C C . ALA A 1 96 ? 7.566 30.506 34.925 1.00 56.78 96 ALA A C 1
ATOM 709 O O . ALA A 1 96 ? 6.560 30.245 34.266 1.00 56.78 96 ALA A O 1
ATOM 710 N N . ARG A 1 97 ? 7.526 30.597 36.261 1.00 59.47 97 ARG A N 1
ATOM 711 C CA . ARG A 1 97 ? 6.279 30.491 37.027 1.00 59.47 97 ARG A CA 1
ATOM 712 C C . ARG A 1 97 ? 5.363 31.681 36.771 1.00 59.47 97 ARG A C 1
ATOM 714 O O . ARG A 1 97 ? 4.173 31.478 36.560 1.00 59.47 97 ARG A O 1
ATOM 721 N N . GLU A 1 98 ? 5.923 32.886 36.733 1.00 64.12 98 GLU A N 1
ATOM 722 C CA . GLU A 1 98 ? 5.158 34.115 36.515 1.00 64.12 98 GLU A CA 1
ATOM 723 C C . GLU A 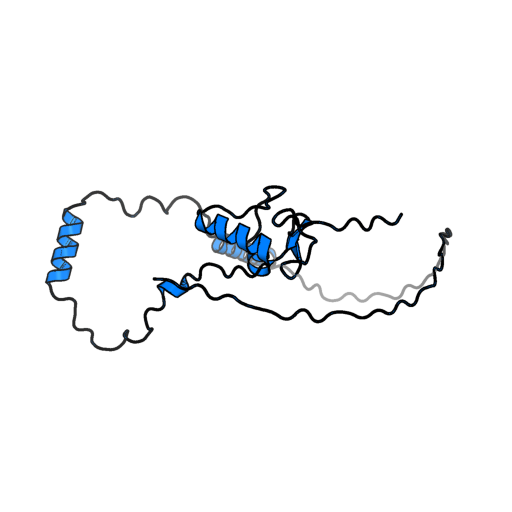1 98 ? 4.539 34.170 35.111 1.00 64.12 98 GLU A C 1
ATOM 725 O O . GLU A 1 98 ? 3.381 34.549 34.957 1.00 64.12 98 GLU A O 1
ATOM 730 N N . GLU A 1 99 ? 5.249 33.686 34.088 1.00 66.69 99 GLU A N 1
ATOM 731 C CA . GLU A 1 99 ? 4.720 33.629 32.720 1.00 66.69 99 GLU A CA 1
ATOM 732 C C . GLU A 1 99 ? 3.597 32.587 32.558 1.00 66.69 99 GLU A C 1
ATOM 734 O O . GLU A 1 99 ? 2.600 32.830 31.871 1.00 66.69 99 GLU A O 1
ATOM 739 N N . VAL A 1 100 ? 3.710 31.435 33.231 1.00 66.31 100 VAL A N 1
ATOM 740 C CA . VAL A 1 100 ? 2.649 30.415 33.247 1.00 66.31 100 VAL A CA 1
ATOM 741 C C . VAL A 1 100 ? 1.422 30.910 34.022 1.00 66.31 100 VAL A C 1
ATOM 743 O O . VAL A 1 100 ? 0.297 30.694 33.568 1.00 66.31 100 VAL A O 1
ATOM 746 N N . GLU A 1 101 ? 1.614 31.611 35.143 1.00 69.69 101 GLU A N 1
ATOM 747 C CA . GLU A 1 101 ? 0.542 32.244 35.925 1.00 69.69 101 GLU A CA 1
ATOM 748 C C . GLU A 1 101 ? -0.169 33.340 35.107 1.00 69.69 101 GLU A C 1
ATOM 750 O O . GLU A 1 101 ? -1.399 33.343 35.016 1.00 69.69 101 GLU A O 1
ATOM 755 N N . ALA A 1 102 ? 0.587 34.198 34.411 1.00 70.94 102 ALA A N 1
ATOM 756 C CA . ALA A 1 102 ? 0.054 35.247 33.539 1.00 70.94 102 ALA A CA 1
ATOM 757 C C . ALA A 1 102 ? -0.741 34.675 32.354 1.00 70.94 102 ALA A C 1
ATOM 759 O O . ALA A 1 102 ? -1.835 35.152 32.042 1.00 70.94 102 ALA A O 1
ATOM 760 N N . ARG A 1 103 ? -0.253 33.594 31.727 1.00 67.62 103 ARG A N 1
ATOM 761 C CA . ARG A 1 103 ? -0.998 32.879 30.676 1.00 67.62 103 ARG A CA 1
ATOM 762 C C . ARG A 1 103 ? -2.288 32.250 31.199 1.00 67.62 103 ARG A C 1
ATOM 764 O O . ARG A 1 103 ? -3.286 32.233 30.481 1.00 67.62 103 ARG A O 1
ATOM 771 N N . ARG A 1 104 ? -2.291 31.758 32.441 1.00 66.38 104 ARG A N 1
ATOM 772 C CA . ARG A 1 104 ? -3.481 31.185 33.087 1.00 66.38 104 ARG A CA 1
ATOM 773 C C . ARG A 1 104 ? -4.510 32.259 33.450 1.00 66.38 104 ARG A C 1
ATOM 775 O O . ARG A 1 104 ? -5.705 32.014 33.308 1.00 66.38 104 ARG A O 1
ATOM 782 N N . ALA A 1 105 ? -4.053 33.445 33.853 1.00 70.75 105 ALA A N 1
ATOM 783 C CA . ALA A 1 105 ? -4.904 34.602 34.125 1.00 70.75 105 ALA A CA 1
ATOM 784 C C . ALA A 1 105 ? -5.530 35.195 32.848 1.00 70.75 105 ALA A C 1
ATOM 786 O O . ALA A 1 105 ? -6.667 35.657 32.885 1.00 70.75 105 ALA A O 1
ATOM 787 N N . ALA A 1 106 ? -4.826 35.138 31.711 1.00 71.62 106 ALA A N 1
ATOM 788 C CA . ALA A 1 106 ? -5.314 35.662 30.433 1.00 71.62 106 ALA A CA 1
ATOM 789 C C . ALA A 1 106 ? -6.450 34.830 29.802 1.00 71.62 106 ALA A C 1
ATOM 791 O O . ALA A 1 106 ? -7.216 35.359 28.999 1.00 71.62 106 ALA A O 1
ATOM 792 N N . PHE A 1 107 ? -6.599 33.551 30.172 1.00 58.66 107 PHE A N 1
ATOM 793 C CA . PHE A 1 107 ? -7.633 32.660 29.625 1.00 58.66 107 PHE A CA 1
ATOM 794 C C . PHE A 1 107 ? -8.427 31.942 30.736 1.00 58.66 107 PHE A C 1
ATOM 796 O O . PHE A 1 107 ? -8.285 30.729 30.912 1.00 58.66 107 PHE A O 1
ATOM 803 N N . PRO A 1 108 ? -9.310 32.644 31.478 1.00 58.44 108 PRO A N 1
ATOM 804 C CA . PRO A 1 108 ? -10.030 32.073 32.623 1.00 58.44 108 PRO A CA 1
ATOM 805 C C . PRO A 1 108 ? -11.138 31.058 32.266 1.00 58.44 108 PRO A C 1
ATOM 807 O O . PRO A 1 108 ? -11.924 30.675 33.128 1.00 58.44 108 PRO A O 1
ATOM 810 N N . HIS A 1 109 ? -11.241 30.607 31.014 1.00 57.62 109 HIS A N 1
ATOM 811 C CA . HIS A 1 109 ? -12.330 29.739 30.558 1.00 57.62 109 HIS A CA 1
ATOM 812 C C . HIS A 1 109 ? -11.935 28.907 29.333 1.00 57.62 109 HIS A C 1
ATOM 814 O O . HIS A 1 109 ? -12.515 29.022 28.258 1.00 57.62 109 HIS A O 1
ATOM 820 N N . VAL A 1 110 ? -10.982 27.994 29.510 1.00 50.81 110 VAL A N 1
ATOM 821 C CA . VAL A 1 110 ? -10.980 26.763 28.711 1.00 50.81 110 VAL A CA 1
ATOM 822 C C . VAL A 1 110 ? -11.227 25.607 29.678 1.00 50.81 110 VAL A C 1
ATOM 824 O O . VAL A 1 110 ? -10.352 25.291 30.485 1.00 50.81 110 VAL A O 1
ATOM 827 N N . PRO A 1 111 ? -12.423 24.992 29.683 1.00 52.50 111 PRO A N 1
ATOM 828 C CA . PRO A 1 111 ? -12.701 23.844 30.533 1.00 52.50 111 PRO A CA 1
ATOM 829 C C . PRO A 1 111 ? -11.911 22.630 30.024 1.00 52.50 111 PRO A C 1
ATOM 831 O O . PRO A 1 111 ? -12.411 21.809 29.257 1.00 52.50 111 PRO A O 1
ATOM 834 N N .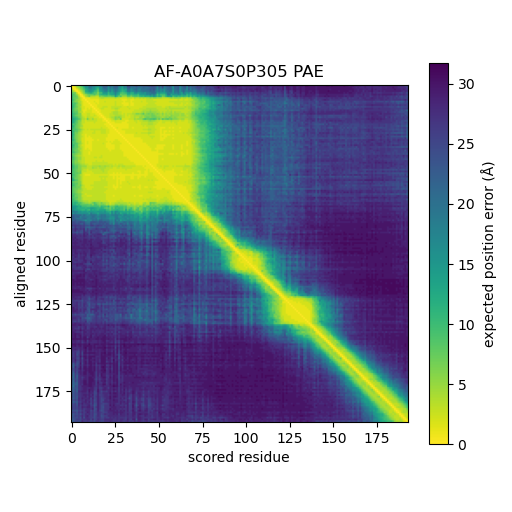 SER A 1 112 ? -10.667 22.487 30.488 1.00 53.28 112 SER A N 1
ATOM 835 C CA . SER A 1 112 ? -9.714 21.425 30.120 1.00 53.28 112 SER A CA 1
ATOM 836 C C . SER A 1 112 ? -10.096 20.010 30.585 1.00 53.28 112 SER A C 1
ATOM 838 O O . SER A 1 112 ? -9.225 19.159 30.747 1.00 53.28 112 SER A O 1
ATOM 840 N N . ARG A 1 113 ? -11.377 19.715 30.832 1.00 49.91 113 ARG A N 1
ATOM 841 C CA . ARG A 1 113 ? -11.814 18.389 31.309 1.00 49.91 113 ARG A CA 1
ATOM 842 C C . ARG A 1 113 ? -13.114 17.843 30.713 1.00 49.91 113 ARG A C 1
ATOM 844 O O . ARG A 1 113 ? -13.474 16.721 31.049 1.00 49.91 113 ARG A O 1
ATOM 851 N N . ALA A 1 114 ? -13.795 18.553 29.812 1.00 49.19 114 ALA A N 1
ATOM 852 C CA . ALA A 1 114 ? -15.155 18.164 29.416 1.00 49.19 114 ALA A CA 1
ATOM 853 C C . ALA A 1 114 ? -15.288 17.280 28.154 1.00 49.19 114 ALA A C 1
ATOM 855 O O . ALA A 1 114 ? -16.398 16.854 27.858 1.00 49.19 114 ALA A O 1
ATOM 856 N N . ILE A 1 115 ? -14.213 16.961 27.415 1.00 51.66 115 ILE A N 1
ATOM 857 C CA . ILE A 1 115 ? -14.346 16.249 26.117 1.00 51.66 115 ILE A CA 1
ATOM 858 C C . ILE A 1 115 ? -13.987 14.747 26.178 1.00 51.66 115 ILE A C 1
ATOM 860 O O . ILE A 1 115 ? -14.393 13.990 25.305 1.00 51.66 115 ILE A O 1
ATOM 864 N N . TRP A 1 116 ? -13.352 14.247 27.246 1.00 51.06 116 TRP A N 1
ATOM 865 C CA . TRP A 1 116 ? -12.900 12.838 27.307 1.00 51.06 116 TRP A CA 1
ATOM 866 C C . TRP A 1 116 ? -13.721 11.903 28.210 1.00 51.06 116 TRP A C 1
ATOM 868 O O . TRP A 1 116 ? -13.355 10.745 28.381 1.00 51.06 116 TRP A O 1
ATOM 878 N N . GLN A 1 117 ? -14.837 12.358 28.789 1.00 52.16 117 GLN A N 1
ATOM 879 C CA . GLN A 1 117 ? -15.646 11.522 29.698 1.00 52.16 117 GLN A CA 1
ATOM 880 C C . GLN A 1 117 ? -16.832 10.807 29.036 1.00 52.16 117 GLN A C 1
ATOM 882 O O . GLN A 1 117 ? -17.587 10.113 29.715 1.00 52.16 117 GLN A O 1
ATOM 887 N N . SER A 1 118 ? -16.989 10.900 27.715 1.00 52.41 118 SER A N 1
ATOM 888 C CA . SER A 1 118 ? -18.116 10.267 27.027 1.00 52.41 118 SER A CA 1
ATOM 889 C C . SER A 1 118 ? -17.673 9.075 26.180 1.00 52.41 118 SER A C 1
ATOM 891 O O . SER A 1 118 ? -17.272 9.233 25.035 1.00 52.41 118 SER A O 1
ATOM 893 N N . ARG A 1 119 ? -17.877 7.872 26.733 1.00 53.53 119 ARG A N 1
ATOM 894 C CA . ARG A 1 119 ? -18.171 6.632 25.989 1.00 53.53 119 ARG A CA 1
ATOM 895 C C . ARG A 1 119 ? -17.064 6.058 25.090 1.00 53.53 119 ARG A C 1
ATOM 897 O O . ARG A 1 119 ? -17.227 5.937 23.883 1.00 53.53 119 ARG A O 1
ATOM 904 N N . ALA A 1 120 ? -16.047 5.480 25.706 1.00 51.41 120 ALA A N 1
ATOM 905 C CA . ALA A 1 120 ? -15.555 4.193 25.231 1.00 51.41 120 ALA A CA 1
ATOM 906 C C . ALA A 1 120 ? -15.333 3.333 26.465 1.00 51.41 120 ALA A C 1
ATOM 908 O O . ALA A 1 120 ? -14.481 3.625 27.300 1.00 51.41 120 ALA A O 1
ATOM 909 N N 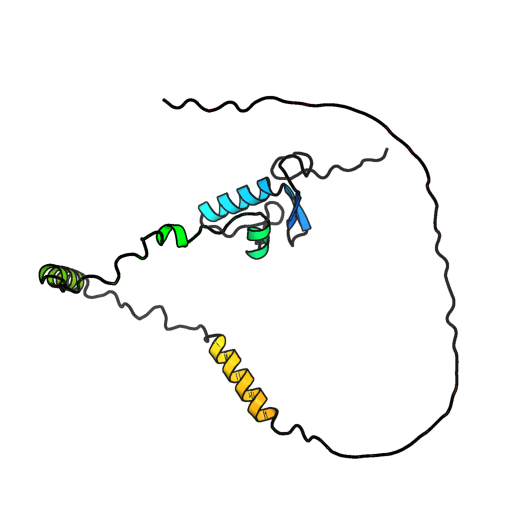. SER A 1 121 ? -16.180 2.324 26.629 1.00 60.88 121 SER A N 1
ATOM 910 C CA . SER A 1 121 ? -15.905 1.207 27.516 1.00 60.88 121 SER A CA 1
ATOM 911 C C . SER A 1 121 ? -14.484 0.750 27.224 1.00 60.88 121 SER A C 1
ATOM 913 O O . SER A 1 121 ? -14.221 0.301 26.112 1.00 60.88 121 SER A O 1
ATOM 915 N N . ASP A 1 122 ? -13.579 0.933 28.180 1.00 71.00 122 ASP A N 1
ATOM 916 C CA . ASP A 1 122 ? -12.210 0.454 28.064 1.00 71.00 122 ASP A CA 1
ATOM 917 C C . ASP A 1 122 ? -12.275 -1.038 27.681 1.00 71.00 122 ASP A C 1
ATOM 919 O O . ASP A 1 122 ? -12.802 -1.841 28.466 1.00 71.00 122 ASP A O 1
ATOM 923 N N . PRO A 1 123 ? -11.851 -1.421 26.461 1.00 75.88 123 PRO A N 1
ATOM 924 C CA . PRO A 1 123 ? -12.018 -2.782 25.961 1.00 75.88 123 PRO A CA 1
ATOM 925 C C . PRO A 1 123 ? -11.319 -3.796 26.872 1.00 75.88 123 PRO A C 1
ATOM 927 O O . PRO A 1 123 ? -11.789 -4.929 27.004 1.00 75.88 123 PRO A O 1
ATOM 930 N N . MET A 1 124 ? -10.279 -3.368 27.597 1.00 84.12 124 MET A N 1
ATOM 931 C CA . MET A 1 124 ? -9.610 -4.197 28.594 1.00 84.12 124 MET A CA 1
ATOM 932 C C . MET A 1 124 ? -10.501 -4.495 29.800 1.00 84.12 124 MET A C 1
ATOM 934 O O . MET A 1 124 ? -10.507 -5.623 30.287 1.00 84.12 124 MET A O 1
ATOM 938 N N . ARG A 1 125 ? -11.333 -3.545 30.248 1.00 81.81 125 ARG A N 1
ATOM 939 C CA . ARG A 1 125 ? -12.291 -3.788 31.341 1.00 81.81 125 ARG A CA 1
ATOM 940 C C . ARG A 1 125 ? -13.429 -4.720 30.938 1.00 81.81 125 ARG A C 1
ATOM 942 O O . ARG A 1 125 ? -13.929 -5.463 31.782 1.00 81.81 125 ARG A O 1
ATOM 949 N N . LEU A 1 126 ? -13.845 -4.701 29.670 1.00 83.75 126 LEU A N 1
ATOM 950 C CA . LEU A 1 126 ? -14.843 -5.647 29.161 1.00 83.75 126 LEU A CA 1
ATOM 951 C C . LEU A 1 126 ? -14.280 -7.072 29.084 1.00 83.75 126 LEU A C 1
ATOM 953 O O . LEU A 1 126 ? -14.958 -8.011 29.505 1.00 83.75 126 LEU A O 1
ATOM 957 N N . LEU A 1 127 ? -13.038 -7.227 28.615 1.00 84.31 127 LEU A N 1
ATOM 958 C CA . LEU A 1 127 ? -12.364 -8.525 28.566 1.00 84.31 127 LEU A CA 1
ATOM 959 C C . LEU A 1 127 ? -12.133 -9.100 29.971 1.00 84.31 127 LEU A C 1
ATOM 961 O O . LEU A 1 127 ? -12.421 -10.273 30.213 1.00 84.31 127 LEU A O 1
ATOM 965 N N . ASP A 1 128 ? -11.689 -8.271 30.917 1.00 87.81 128 ASP A N 1
ATOM 966 C CA . ASP A 1 128 ? -11.428 -8.706 32.291 1.00 87.81 128 ASP A CA 1
ATOM 967 C C . ASP A 1 128 ? -12.721 -9.139 33.007 1.00 87.81 128 ASP A C 1
ATOM 969 O O . ASP A 1 128 ? -12.771 -10.184 33.662 1.00 87.81 128 ASP A O 1
ATOM 973 N N . ARG A 1 129 ? -13.827 -8.416 32.770 1.00 89.94 129 ARG A N 1
ATOM 974 C CA . ARG A 1 129 ? -15.163 -8.805 33.246 1.00 89.94 129 ARG A CA 1
ATOM 975 C C . ARG A 1 129 ? -15.623 -10.139 32.644 1.00 89.94 129 ARG A C 1
ATOM 977 O O . ARG A 1 129 ? -16.193 -10.953 33.371 1.00 89.94 129 ARG A O 1
ATOM 984 N N . HIS A 1 130 ? -15.342 -10.400 31.365 1.00 89.25 130 HIS A N 1
ATOM 985 C CA . HIS A 1 130 ? -15.669 -11.676 30.719 1.00 89.25 130 HIS A CA 1
ATOM 986 C C . HIS A 1 130 ? -14.866 -12.849 31.311 1.00 89.25 130 HIS A C 1
ATOM 988 O O . HIS A 1 130 ? -15.439 -13.889 31.637 1.00 89.25 130 HIS A O 1
ATOM 994 N N . LEU A 1 131 ? -13.561 -12.670 31.547 1.00 88.44 131 LEU A N 1
ATOM 995 C CA . LEU A 1 131 ? -12.710 -13.687 32.182 1.00 88.44 131 LEU A CA 1
ATOM 996 C C . LEU A 1 131 ? -13.109 -13.960 33.640 1.00 88.44 131 LEU A C 1
ATOM 998 O O . LEU A 1 131 ? -13.057 -15.100 34.107 1.00 88.44 131 LEU A O 1
ATOM 1002 N N . GLN A 1 132 ? -13.528 -12.933 34.382 1.00 89.44 132 GLN A N 1
ATOM 1003 C CA . GLN A 1 132 ? -14.081 -13.114 35.727 1.00 89.44 132 GLN A CA 1
ATOM 1004 C C . GLN A 1 132 ? -15.400 -13.891 35.714 1.00 89.44 132 GLN A C 1
ATOM 1006 O O . GLN A 1 132 ? -15.633 -14.708 36.606 1.00 89.44 132 GLN A O 1
ATOM 1011 N N . GLN A 1 133 ? -16.238 -13.673 34.702 1.00 90.00 133 GLN A N 1
ATOM 1012 C CA . GLN A 1 133 ? -17.509 -14.372 34.557 1.00 90.00 133 GLN A CA 1
ATOM 1013 C C . GLN A 1 133 ? -17.304 -15.854 34.209 1.00 90.00 133 GLN A C 1
ATOM 1015 O O . GLN A 1 133 ? -17.868 -16.713 34.885 1.00 90.00 133 GLN A O 1
ATOM 1020 N N . GLN A 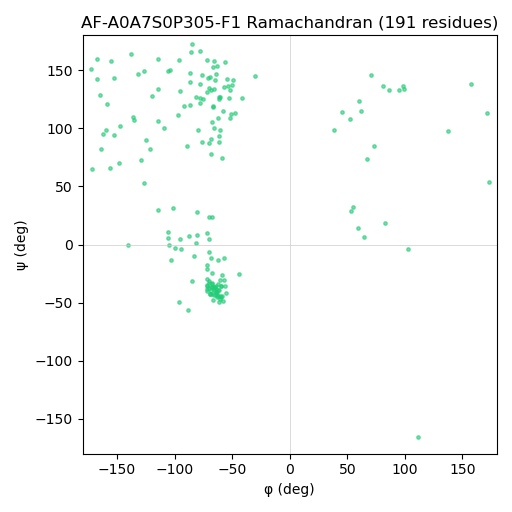1 134 ? -16.375 -16.168 33.299 1.00 84.00 134 GLN A N 1
ATOM 1021 C CA . GLN A 1 134 ? -15.976 -17.554 33.023 1.00 84.00 134 GLN A CA 1
ATOM 1022 C C . GLN A 1 134 ? -15.405 -18.267 34.256 1.00 84.00 134 GLN A C 1
ATOM 1024 O O . GLN A 1 134 ? -15.670 -19.448 34.451 1.00 84.00 134 GLN A O 1
ATOM 1029 N N . ARG A 1 135 ? -14.664 -17.573 35.132 1.00 82.69 135 ARG A N 1
ATOM 1030 C CA . ARG A 1 135 ? -14.180 -18.166 36.394 1.00 82.69 135 ARG A CA 1
ATOM 1031 C C . ARG A 1 135 ? -15.302 -18.473 37.385 1.00 82.69 135 ARG A C 1
ATOM 1033 O O . ARG A 1 135 ? -15.206 -19.460 38.109 1.00 82.69 135 ARG A O 1
ATOM 1040 N N . ARG A 1 136 ? -16.359 -17.654 37.422 1.00 80.19 136 ARG A N 1
ATOM 1041 C CA . ARG A 1 136 ? -17.537 -17.907 38.269 1.00 80.19 136 ARG A CA 1
ATOM 1042 C C . ARG A 1 136 ? -18.381 -19.066 37.741 1.00 80.19 136 ARG A C 1
ATOM 1044 O O . ARG A 1 136 ? -18.868 -19.863 38.535 1.00 80.19 136 ARG A O 1
ATOM 1051 N N . GLU A 1 137 ? -18.525 -19.174 36.425 1.00 79.56 137 GLU A N 1
ATOM 1052 C CA . GLU A 1 137 ? -19.357 -20.200 35.782 1.00 79.56 137 GLU A CA 1
ATOM 1053 C C . GLU A 1 137 ? -18.603 -21.533 35.591 1.00 79.56 137 GLU A C 1
ATOM 1055 O O . GLU A 1 137 ? -19.187 -22.606 35.721 1.00 79.56 137 GLU A O 1
ATOM 1060 N N . GLY A 1 138 ? -17.283 -21.490 35.383 1.00 63.59 138 GLY A N 1
ATOM 1061 C CA . GLY A 1 138 ? -16.409 -22.649 35.162 1.00 63.59 138 GLY A CA 1
ATOM 1062 C C . GLY A 1 138 ? -15.960 -23.399 36.424 1.00 63.59 138 GLY A C 1
ATOM 1063 O O . GLY A 1 138 ? -15.236 -24.387 36.323 1.00 63.59 138 GLY A O 1
ATOM 1064 N N . GLY A 1 139 ? -16.400 -22.987 37.619 1.00 56.22 139 GLY A N 1
ATOM 1065 C CA . GLY A 1 139 ? -16.047 -23.612 38.905 1.00 56.22 139 GLY A CA 1
ATOM 1066 C C . GLY A 1 139 ? -16.650 -25.003 39.166 1.00 56.22 139 GLY A C 1
ATOM 1067 O O . GLY A 1 139 ? -16.472 -25.553 40.251 1.00 56.22 139 GLY A O 1
ATOM 1068 N N . ARG A 1 140 ? -17.361 -25.595 38.197 1.00 55.09 140 ARG A N 1
ATOM 1069 C CA . ARG A 1 140 ? -17.856 -26.983 38.243 1.00 55.09 140 ARG A CA 1
ATOM 1070 C C . ARG A 1 140 ? -17.430 -27.776 37.009 1.00 55.09 140 ARG A C 1
ATOM 1072 O O . ARG A 1 140 ? -18.249 -28.427 36.368 1.00 55.09 140 ARG A O 1
ATOM 1079 N N . ILE A 1 141 ? -16.139 -27.804 36.694 1.00 56.00 141 ILE A N 1
ATOM 1080 C CA . ILE A 1 141 ? -15.618 -28.959 35.954 1.00 56.00 141 ILE A CA 1
ATOM 1081 C C . ILE A 1 141 ? -15.501 -30.095 36.971 1.00 56.00 141 ILE A C 1
ATOM 1083 O O . ILE A 1 141 ? -14.504 -30.247 37.673 1.00 56.00 141 ILE A O 1
ATOM 1087 N N . SER A 1 142 ? -16.596 -30.843 37.117 1.00 57.16 142 SER A N 1
ATOM 1088 C CA . SER A 1 142 ? -16.590 -32.128 37.800 1.00 57.16 142 SER A CA 1
ATOM 1089 C C . SER A 1 142 ? -15.732 -33.066 36.956 1.00 57.16 142 SER A C 1
ATOM 1091 O O . SER A 1 142 ? -16.175 -33.570 35.926 1.00 57.16 142 SER A O 1
ATOM 1093 N N . TYR A 1 143 ? -14.482 -33.273 37.365 1.00 53.59 143 TYR A N 1
ATOM 1094 C CA . TYR A 1 143 ? -13.680 -34.397 36.895 1.00 53.59 143 TYR A CA 1
ATOM 1095 C C . TYR A 1 143 ? -14.314 -35.666 37.476 1.00 53.59 143 TYR A C 1
ATOM 1097 O O . TYR A 1 143 ? -13.891 -36.188 38.507 1.00 53.59 143 TYR A O 1
ATOM 1105 N N . GLY A 1 144 ? -15.412 -36.097 36.852 1.00 45.97 144 GLY A N 1
ATOM 1106 C CA . GLY A 1 144 ? -16.103 -37.340 37.143 1.00 45.97 144 GLY A CA 1
ATOM 1107 C C . GLY A 1 144 ? -15.144 -38.493 36.906 1.00 45.97 144 GLY A C 1
ATOM 1108 O O . GLY A 1 144 ? -14.905 -38.914 35.777 1.00 45.97 144 GLY A O 1
ATOM 1109 N N . GLY A 1 145 ? -14.551 -38.965 37.995 1.00 45.91 145 GLY A N 1
ATOM 1110 C CA . GLY A 1 145 ? -13.761 -40.173 38.005 1.00 45.91 145 GLY A CA 1
ATOM 1111 C C . GLY A 1 145 ? -14.605 -41.404 37.673 1.00 45.91 145 GLY A C 1
ATOM 1112 O O . GLY A 1 145 ? -15.744 -41.530 38.105 1.00 45.91 145 GLY A O 1
ATOM 1113 N N . ARG A 1 146 ? -13.930 -42.340 36.999 1.00 50.72 146 ARG A N 1
ATOM 1114 C CA . ARG A 1 146 ? -14.153 -43.795 36.972 1.00 50.72 146 ARG A CA 1
ATOM 1115 C C . ARG A 1 146 ? -15.492 -44.312 36.431 1.00 50.72 146 ARG A C 1
ATOM 1117 O O . ARG A 1 146 ? -16.514 -44.291 37.100 1.00 50.72 146 ARG A O 1
ATOM 1124 N N . GLY A 1 147 ? -15.390 -45.020 35.306 1.00 42.22 147 GLY A N 1
ATOM 1125 C CA . GLY A 1 147 ? -16.393 -45.987 34.868 1.00 42.22 147 GLY A CA 1
ATOM 1126 C C . GLY A 1 147 ? -15.865 -46.916 33.780 1.00 42.22 147 GLY A C 1
ATOM 1127 O O . GLY A 1 147 ? -16.087 -46.681 32.602 1.00 42.22 147 GLY A O 1
ATOM 1128 N N . ARG A 1 148 ? -15.148 -47.972 34.186 1.00 54.31 148 ARG A N 1
ATOM 1129 C CA . ARG A 1 148 ? -14.934 -49.199 33.396 1.00 54.31 148 ARG A CA 1
ATOM 1130 C C . ARG A 1 148 ? -16.277 -49.721 32.871 1.00 54.31 148 ARG A C 1
ATOM 1132 O O . ARG A 1 148 ? -17.203 -49.797 33.674 1.00 54.31 148 ARG A O 1
ATOM 1139 N N . GLN A 1 149 ? -16.307 -50.154 31.607 1.00 48.53 149 GLN A N 1
ATOM 1140 C CA . GLN A 1 149 ? -17.175 -51.167 30.962 1.00 48.53 149 GLN A CA 1
ATOM 1141 C C . GLN A 1 149 ? -17.167 -50.864 29.454 1.00 48.53 149 GLN A C 1
ATOM 1143 O O . GLN A 1 149 ? -17.238 -49.705 29.079 1.00 48.53 149 GLN A O 1
ATOM 1148 N N . SER A 1 150 ? -17.087 -51.772 28.494 1.00 47.81 150 SER A N 1
ATOM 1149 C CA . SER A 1 150 ? -16.784 -53.199 28.391 1.00 47.81 150 SER A CA 1
ATOM 1150 C C . SER A 1 150 ? -16.729 -53.464 26.882 1.00 47.81 150 SER A C 1
ATOM 1152 O O . SER A 1 150 ? -17.373 -52.767 26.098 1.00 47.81 150 SER A O 1
ATOM 1154 N N . ALA A 1 151 ? -15.933 -54.448 26.480 1.00 48.84 151 ALA A N 1
ATOM 1155 C CA . ALA A 1 151 ? -15.825 -54.907 25.105 1.00 48.84 151 ALA A CA 1
ATOM 1156 C C . ALA A 1 151 ? -17.199 -55.266 24.503 1.00 48.84 151 ALA A C 1
ATOM 1158 O O . ALA A 1 151 ? -17.998 -55.950 25.139 1.00 48.84 151 ALA A O 1
ATOM 1159 N N . GLY A 1 152 ? -17.434 -54.835 23.264 1.00 43.59 152 GLY A N 1
ATOM 1160 C CA . GLY A 1 152 ? -18.595 -55.199 22.458 1.00 43.59 152 GLY A CA 1
ATOM 1161 C C . GLY A 1 152 ? -18.232 -55.122 20.982 1.00 43.59 152 GLY A C 1
ATOM 1162 O O . GLY A 1 152 ? -18.243 -54.050 20.387 1.00 43.59 152 GLY A O 1
ATOM 1163 N N . ALA A 1 153 ? -17.829 -56.264 20.430 1.00 49.09 153 ALA A N 1
ATOM 1164 C CA . ALA A 1 153 ? -17.647 -56.489 19.003 1.00 49.09 153 ALA A CA 1
ATOM 1165 C C . ALA A 1 153 ? -19.001 -56.565 18.271 1.00 49.09 153 ALA A C 1
ATOM 1167 O O . ALA A 1 153 ? -19.997 -56.897 18.908 1.00 49.09 153 ALA A O 1
ATOM 1168 N N . LEU A 1 154 ? -18.965 -56.330 16.947 1.00 46.72 154 LEU A N 1
ATOM 1169 C CA . LEU A 1 154 ? -19.880 -56.728 15.843 1.00 46.72 154 LEU A CA 1
ATOM 1170 C C . LEU A 1 154 ? -20.067 -55.520 14.899 1.00 46.72 154 LEU A C 1
ATOM 1172 O O . LEU A 1 154 ? -20.632 -54.510 15.288 1.00 46.72 154 LEU A O 1
ATOM 1176 N N . GLN A 1 155 ? -19.333 -55.447 13.783 1.00 48.31 155 GLN A N 1
ATOM 1177 C CA . GLN A 1 155 ? -19.612 -56.036 12.456 1.00 48.31 155 GLN A CA 1
ATOM 1178 C C . GLN A 1 155 ? -20.769 -55.376 11.677 1.00 48.31 155 GLN A C 1
ATOM 1180 O O . GLN A 1 155 ? -21.804 -55.063 12.246 1.00 48.31 155 GLN A O 1
ATOM 1185 N N . VAL A 1 156 ? -20.583 -55.353 10.341 1.00 41.06 156 VAL A N 1
ATOM 1186 C CA . VAL A 1 156 ? -21.575 -55.146 9.254 1.00 41.06 156 VAL A CA 1
ATOM 1187 C C . VAL A 1 156 ? -21.837 -53.667 8.897 1.00 41.06 156 VAL A C 1
ATOM 1189 O O . VAL A 1 156 ? -22.067 -52.858 9.776 1.00 41.06 156 VAL A O 1
ATOM 1192 N N . SER A 1 157 ? -21.873 -53.182 7.649 1.00 46.94 157 SER A N 1
ATOM 1193 C CA . SER A 1 157 ? -21.451 -53.650 6.322 1.00 46.94 157 SER A CA 1
ATOM 1194 C C . SER A 1 157 ? -21.490 -52.471 5.334 1.00 46.94 157 SER A C 1
ATOM 1196 O O . SER A 1 157 ? -22.180 -51.479 5.532 1.00 46.94 157 SER A O 1
ATOM 1198 N N . ARG A 1 158 ? -20.734 -52.660 4.251 1.00 49.44 158 ARG A N 1
ATOM 1199 C CA . ARG A 1 158 ? -20.642 -51.952 2.961 1.00 49.44 158 ARG A CA 1
ATOM 1200 C C . ARG A 1 158 ? -21.902 -51.259 2.401 1.00 49.44 158 ARG A C 1
ATOM 1202 O O . ARG A 1 158 ? -22.954 -51.877 2.309 1.00 49.44 158 ARG A O 1
ATOM 1209 N N . SER A 1 159 ? -21.657 -50.125 1.737 1.00 50.53 159 SER A N 1
ATOM 1210 C CA . SER A 1 159 ? -22.185 -49.763 0.399 1.00 50.53 159 SER A CA 1
ATOM 1211 C C . SER A 1 159 ? -21.312 -48.625 -0.165 1.00 50.53 159 SER A C 1
ATOM 1213 O O . SER A 1 159 ? -21.334 -47.518 0.356 1.00 50.53 159 SER A O 1
ATOM 1215 N N . ILE A 1 160 ? -20.291 -48.900 -0.984 1.00 48.75 160 ILE A N 1
ATOM 1216 C CA . ILE A 1 160 ? -20.317 -48.891 -2.463 1.00 48.75 160 ILE A CA 1
ATOM 1217 C C . ILE A 1 160 ? -21.174 -47.748 -3.032 1.00 48.75 160 ILE A C 1
ATOM 1219 O O . ILE A 1 160 ? -22.387 -47.874 -3.153 1.00 48.75 160 ILE A O 1
ATOM 1223 N N . GLY A 1 161 ? -20.503 -46.666 -3.432 1.00 46.06 161 GLY A N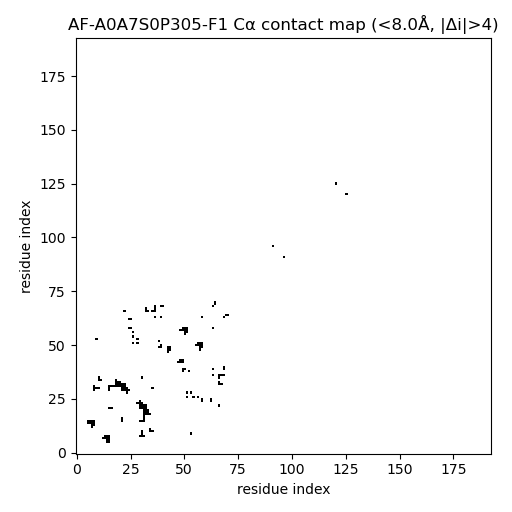 1
ATOM 1224 C CA . GLY A 1 161 ? -21.017 -45.617 -4.308 1.00 46.06 161 GLY A CA 1
ATOM 1225 C C . GLY A 1 161 ? -19.949 -45.294 -5.350 1.00 46.06 161 GLY A C 1
ATOM 1226 O O . GLY A 1 161 ? -18.892 -44.765 -5.023 1.00 46.06 161 GLY A O 1
ATOM 1227 N N . VAL A 1 162 ? -20.209 -45.726 -6.580 1.00 45.44 162 VAL A N 1
ATOM 1228 C CA . VAL A 1 162 ? -19.344 -45.678 -7.766 1.00 45.44 162 VAL A CA 1
ATOM 1229 C C . VAL A 1 162 ? -19.706 -44.442 -8.600 1.00 45.44 162 VAL A C 1
ATOM 1231 O O . VAL A 1 162 ? -20.860 -44.019 -8.570 1.00 45.44 162 VAL A O 1
ATOM 1234 N N . SER A 1 163 ? -18.766 -44.003 -9.449 1.00 44.69 163 SER A N 1
ATOM 1235 C CA . SER A 1 163 ? -18.914 -43.116 -10.632 1.00 44.69 163 SER A CA 1
ATOM 1236 C C . SER A 1 163 ? -18.540 -41.649 -10.363 1.00 44.69 163 SER A C 1
ATOM 1238 O O . SER A 1 163 ? -18.940 -41.084 -9.359 1.00 44.69 163 SER A O 1
ATOM 1240 N N . SER A 1 164 ? -17.763 -40.934 -11.183 1.00 49.66 164 SER A N 1
ATOM 1241 C CA . SER A 1 164 ? -17.393 -41.095 -12.603 1.00 49.66 164 SER A CA 1
ATOM 1242 C C . SER A 1 164 ? -16.183 -40.173 -12.870 1.00 49.66 164 SER A C 1
ATOM 1244 O O . SER A 1 164 ? -16.153 -39.048 -12.389 1.00 49.66 164 SER A O 1
ATOM 1246 N N . ALA A 1 165 ? -15.086 -40.661 -13.453 1.00 44.97 165 ALA A N 1
ATOM 1247 C CA . ALA A 1 165 ? -14.730 -40.498 -14.872 1.00 44.97 165 ALA A CA 1
ATOM 1248 C C . ALA A 1 165 ? -14.746 -39.041 -15.397 1.00 44.97 165 ALA A C 1
ATOM 1250 O O . ALA A 1 165 ? -15.807 -38.484 -15.656 1.00 44.97 165 ALA A O 1
ATOM 1251 N N . GLY A 1 166 ? -13.562 -38.460 -15.649 1.00 41.84 166 GLY A N 1
ATOM 1252 C CA . GLY A 1 166 ? -13.448 -37.114 -16.228 1.00 41.84 166 GLY A CA 1
ATOM 1253 C C . GLY A 1 166 ? -12.036 -36.668 -16.638 1.00 41.84 166 GLY A C 1
ATOM 1254 O O . GLY A 1 166 ? -11.509 -35.731 -16.065 1.00 41.84 166 GLY A O 1
ATOM 1255 N N . ARG A 1 167 ? -11.453 -37.352 -17.634 1.00 45.91 167 ARG A N 1
ATOM 1256 C CA . ARG A 1 167 ? -10.482 -36.874 -18.655 1.00 45.91 167 ARG A CA 1
ATOM 1257 C C . ARG A 1 167 ? -9.276 -36.000 -18.243 1.00 45.91 167 ARG A C 1
ATOM 1259 O O . ARG A 1 167 ? -9.383 -34.801 -18.022 1.00 45.91 167 ARG A O 1
ATOM 1266 N N . GLN A 1 168 ? -8.085 -36.588 -18.412 1.00 50.09 168 GLN A N 1
ATOM 1267 C CA . GLN A 1 168 ? -6.883 -35.875 -18.873 1.00 50.09 168 GLN A CA 1
ATOM 1268 C C . GLN A 1 168 ? -7.063 -35.384 -20.323 1.00 50.09 168 GLN A C 1
ATOM 1270 O O . GLN A 1 168 ? -7.787 -36.014 -21.101 1.00 50.09 168 GLN A O 1
ATOM 1275 N N . PRO A 1 169 ? -6.289 -34.368 -20.738 1.00 61.88 169 PRO A N 1
ATOM 1276 C CA . PRO A 1 169 ? -5.342 -34.664 -21.806 1.00 61.88 169 PRO A CA 1
ATOM 1277 C C . PRO A 1 169 ? -3.919 -34.165 -21.542 1.00 61.88 169 PRO A C 1
ATOM 1279 O O . PRO A 1 169 ? -3.663 -33.124 -20.943 1.00 61.88 169 PRO A O 1
ATOM 1282 N N . ARG A 1 170 ? -3.000 -34.974 -22.069 1.00 51.62 170 ARG A N 1
ATOM 1283 C CA . ARG A 1 170 ? -1.583 -34.706 -22.286 1.00 51.62 170 ARG A CA 1
ATOM 1284 C C . ARG A 1 170 ? -1.417 -33.584 -23.315 1.00 51.62 170 ARG A C 1
ATOM 1286 O O . ARG A 1 170 ? -2.100 -33.590 -24.334 1.00 51.62 170 ARG A O 1
ATOM 1293 N N . GLY A 1 171 ? -0.447 -32.704 -23.096 1.00 45.28 171 GLY A N 1
ATOM 1294 C CA . GLY A 1 171 ? 0.021 -31.741 -24.091 1.00 45.28 171 GLY A CA 1
ATOM 1295 C C . GLY A 1 171 ? 1.510 -31.481 -23.906 1.00 45.28 171 GLY A C 1
ATOM 1296 O O . GLY A 1 171 ? 1.908 -30.790 -22.976 1.00 45.28 171 GLY A O 1
ATOM 1297 N N . ALA A 1 172 ? 2.318 -32.104 -24.760 1.00 49.69 172 ALA A N 1
ATOM 1298 C CA . ALA A 1 172 ? 3.758 -31.920 -24.868 1.00 49.69 172 ALA A CA 1
ATOM 1299 C C . ALA A 1 172 ? 4.111 -30.718 -25.773 1.00 49.69 172 ALA A C 1
ATOM 1301 O O . ALA A 1 172 ? 3.253 -30.209 -26.490 1.00 49.69 172 ALA A O 1
ATOM 1302 N N . HIS A 1 173 ? 5.412 -30.387 -25.803 1.00 44.31 173 HIS A N 1
ATOM 1303 C CA . HIS A 1 173 ? 6.109 -29.423 -26.683 1.00 44.31 173 HIS A CA 1
ATOM 1304 C C . HIS A 1 173 ? 5.984 -27.946 -26.225 1.00 44.31 173 HIS A C 1
ATOM 1306 O O . HIS A 1 173 ? 4.926 -27.510 -25.806 1.00 44.31 173 HIS A O 1
ATOM 1312 N N . ALA A 1 174 ? 7.016 -27.097 -26.220 1.00 46.03 174 ALA A N 1
ATOM 1313 C CA . ALA A 1 174 ? 8.215 -27.057 -27.045 1.00 46.03 174 ALA A CA 1
ATOM 1314 C C . ALA A 1 174 ? 9.388 -26.332 -26.349 1.00 46.03 174 ALA A C 1
ATOM 1316 O O . ALA A 1 174 ? 9.217 -25.500 -25.461 1.00 46.03 174 ALA A O 1
ATOM 1317 N N . ARG A 1 175 ? 10.594 -26.660 -26.821 1.00 48.38 175 ARG A N 1
ATOM 1318 C CA . ARG A 1 175 ? 11.863 -25.967 -26.570 1.00 48.38 175 ARG A CA 1
ATOM 1319 C C . ARG A 1 175 ? 11.839 -24.609 -27.284 1.00 48.38 175 ARG A C 1
ATOM 1321 O O . ARG A 1 175 ? 11.352 -24.537 -28.407 1.00 48.38 175 ARG A O 1
ATOM 1328 N N . GLY A 1 176 ? 12.430 -23.577 -26.686 1.00 46.22 176 GLY A N 1
ATOM 1329 C CA . GLY A 1 176 ? 12.599 -22.273 -27.330 1.00 46.22 176 GLY A CA 1
ATOM 1330 C C . GLY A 1 176 ? 13.700 -21.446 -26.677 1.00 46.22 176 GLY A C 1
ATOM 1331 O O . GLY A 1 176 ? 13.485 -20.824 -25.645 1.00 46.22 176 GLY A O 1
ATOM 1332 N N . SER A 1 177 ? 14.885 -21.478 -27.287 1.00 50.56 177 SER A N 1
ATOM 1333 C CA . SER A 1 177 ? 16.012 -20.565 -27.053 1.00 50.56 177 SER A CA 1
ATOM 1334 C C . SER A 1 177 ? 15.730 -19.159 -27.590 1.00 50.56 177 SER A C 1
ATOM 1336 O O . SER A 1 177 ? 15.207 -19.057 -28.692 1.00 50.56 177 SER A O 1
ATOM 1338 N N . ALA A 1 178 ? 16.198 -18.118 -26.890 1.00 52.75 178 ALA A N 1
ATOM 1339 C CA . ALA A 1 178 ? 16.819 -16.879 -27.417 1.00 52.75 178 ALA A CA 1
ATOM 1340 C C . ALA A 1 178 ? 16.996 -15.897 -26.236 1.00 52.75 178 ALA A C 1
ATOM 1342 O O . ALA A 1 178 ? 16.038 -15.612 -25.534 1.00 52.75 178 ALA A O 1
ATOM 1343 N N . ARG A 1 179 ? 18.215 -15.554 -25.797 1.00 48.38 179 ARG A N 1
ATOM 1344 C CA . ARG A 1 179 ? 19.152 -14.539 -26.335 1.00 48.38 179 ARG A CA 1
ATOM 1345 C C . ARG A 1 179 ? 18.606 -13.100 -26.346 1.00 48.38 179 ARG A C 1
ATOM 1347 O O . ARG A 1 179 ? 17.675 -12.799 -27.078 1.00 48.38 179 ARG A O 1
ATOM 1354 N N . GLY A 1 180 ? 19.353 -12.209 -25.683 1.00 45.12 180 GLY A N 1
ATOM 1355 C CA . GLY A 1 180 ? 19.350 -10.751 -25.887 1.00 45.12 180 GLY A CA 1
ATOM 1356 C C . GLY A 1 180 ? 18.491 -9.995 -24.869 1.00 45.12 180 GLY A C 1
ATOM 1357 O O . GLY A 1 180 ? 17.398 -10.427 -24.559 1.00 45.12 180 GLY A O 1
ATOM 1358 N N . ARG A 1 181 ? 18.891 -8.867 -24.284 1.00 53.25 181 ARG A N 1
ATOM 1359 C CA . ARG A 1 181 ? 20.022 -7.964 -24.512 1.00 53.25 181 ARG A CA 1
ATOM 1360 C C . ARG A 1 181 ? 20.347 -7.272 -23.190 1.00 53.25 181 ARG A C 1
ATOM 1362 O O . ARG A 1 181 ? 19.452 -6.870 -22.455 1.00 53.25 181 ARG A O 1
ATOM 1369 N N . ALA A 1 182 ? 21.637 -7.068 -22.959 1.00 52.09 182 ALA A N 1
ATOM 1370 C CA . ALA A 1 182 ? 22.124 -6.033 -22.068 1.00 52.09 182 ALA A CA 1
ATOM 1371 C C . ALA A 1 182 ? 21.685 -4.658 -22.601 1.00 52.09 182 ALA A C 1
ATOM 1373 O O . ALA A 1 182 ? 21.974 -4.317 -23.747 1.00 52.09 182 ALA A O 1
ATOM 1374 N N . GLY A 1 183 ? 21.007 -3.881 -21.761 1.00 52.50 183 GLY A N 1
ATOM 1375 C CA . GLY A 1 183 ? 20.749 -2.458 -21.955 1.00 52.50 183 GLY A CA 1
ATOM 1376 C C . GLY A 1 183 ? 21.260 -1.713 -20.732 1.00 52.50 183 GLY A C 1
ATOM 1377 O O . GLY A 1 183 ? 20.557 -1.588 -19.737 1.00 52.50 183 GLY A O 1
ATOM 1378 N N . ARG A 1 184 ? 22.528 -1.298 -20.783 1.00 55.25 184 ARG A N 1
ATOM 1379 C CA . ARG A 1 184 ? 23.111 -0.315 -19.861 1.00 55.25 184 ARG A CA 1
ATOM 1380 C C . ARG A 1 184 ? 22.674 1.093 -20.281 1.00 55.25 184 ARG A C 1
ATOM 1382 O O . ARG A 1 184 ? 22.325 1.292 -21.440 1.00 55.25 184 ARG A O 1
ATOM 1389 N N . SER A 1 185 ? 22.895 2.041 -19.364 1.00 48.00 185 SER A N 1
ATOM 1390 C CA . SER A 1 185 ? 22.868 3.515 -19.486 1.00 48.00 185 SER A CA 1
ATOM 1391 C C . SER A 1 185 ? 21.534 4.167 -19.098 1.00 48.00 185 SER A C 1
ATOM 1393 O O . SER A 1 185 ? 20.489 3.704 -19.521 1.00 48.00 185 SER A O 1
ATOM 1395 N N . ARG A 1 186 ? 21.464 5.231 -18.288 1.00 59.38 186 ARG A N 1
ATOM 1396 C CA . ARG A 1 186 ? 22.425 6.047 -17.507 1.00 59.38 186 ARG A CA 1
ATOM 1397 C C . ARG A 1 186 ? 21.558 6.910 -16.558 1.00 59.38 186 ARG A C 1
ATOM 1399 O O . ARG A 1 186 ? 20.523 7.381 -17.020 1.00 59.38 186 ARG A O 1
ATOM 1406 N N . PRO A 1 187 ? 21.944 7.189 -15.302 1.00 61.28 187 PRO A N 1
ATOM 1407 C CA . PRO A 1 187 ? 21.284 8.239 -14.527 1.00 61.28 187 PRO A CA 1
ATOM 1408 C C . PRO A 1 187 ? 21.795 9.621 -14.976 1.00 61.28 187 PRO A C 1
ATOM 1410 O O . PRO A 1 187 ? 23.003 9.858 -14.991 1.00 61.28 187 PRO A O 1
ATOM 1413 N N . MET A 1 188 ? 20.886 10.527 -15.349 1.00 61.28 188 MET A N 1
ATOM 1414 C CA . MET A 1 188 ? 21.169 11.966 -15.390 1.00 61.28 188 MET A CA 1
ATOM 1415 C C . MET A 1 188 ? 20.887 12.534 -13.998 1.00 61.28 188 MET A C 1
ATOM 1417 O O . MET A 1 188 ? 19.775 12.409 -13.490 1.00 61.28 188 MET A O 1
ATOM 1421 N N . ALA A 1 189 ? 21.909 13.112 -13.373 1.00 64.50 189 ALA A N 1
ATOM 1422 C CA . ALA A 1 189 ? 21.769 13.884 -12.145 1.00 64.50 189 ALA A CA 1
ATOM 1423 C C . ALA A 1 189 ? 21.179 15.276 -12.460 1.00 64.50 189 ALA A C 1
ATOM 1425 O O . ALA A 1 189 ? 21.493 15.827 -13.518 1.00 64.50 189 ALA A O 1
ATOM 1426 N N . PRO A 1 190 ? 20.363 15.863 -11.569 1.00 70.75 190 PRO A N 1
ATOM 1427 C CA . PRO A 1 190 ? 19.896 17.235 -11.718 1.00 70.75 190 PRO A CA 1
ATOM 1428 C C . PRO A 1 190 ? 20.952 18.236 -11.228 1.00 70.75 190 PRO A C 1
ATOM 1430 O O . PRO A 1 190 ? 21.423 18.159 -10.095 1.00 70.75 190 PRO A O 1
ATOM 1433 N N . SER A 1 191 ? 21.292 19.199 -12.081 1.00 69.75 191 SER A N 1
ATOM 1434 C CA . SER A 1 191 ? 21.944 20.451 -11.696 1.00 69.75 191 SER A CA 1
ATOM 1435 C C . SER A 1 191 ? 20.898 21.391 -11.098 1.00 69.75 191 SER A C 1
ATOM 1437 O O . SER A 1 191 ? 19.926 21.719 -11.780 1.00 69.75 191 SER A O 1
ATOM 1439 N N . TRP A 1 192 ? 21.096 21.826 -9.858 1.00 64.69 192 TRP A N 1
ATOM 1440 C CA . TRP A 1 192 ? 20.351 22.942 -9.270 1.00 64.69 192 TRP A 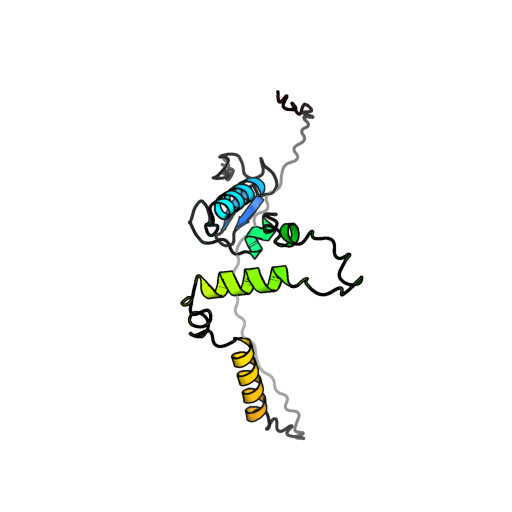CA 1
ATOM 1441 C C . TRP A 1 192 ? 21.252 24.188 -9.203 1.00 64.69 192 TRP A C 1
ATOM 1443 O O . TRP A 1 192 ? 22.473 24.019 -9.126 1.00 64.69 192 TRP A O 1
ATOM 1453 N N . PRO A 1 193 ? 20.664 25.395 -9.3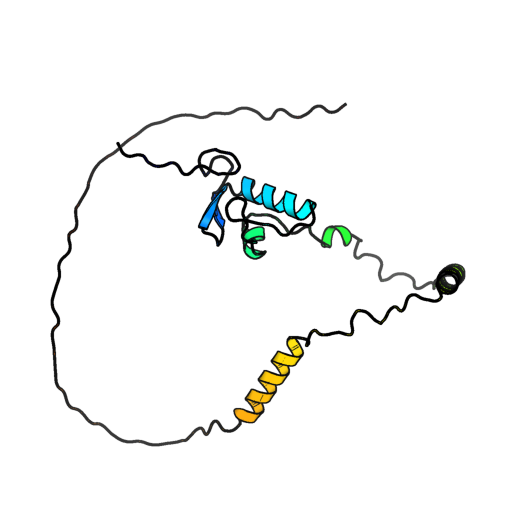08 1.00 71.31 193 PRO A N 1
ATOM 1454 C CA . PRO A 1 193 ? 21.366 26.680 -9.269 1.00 71.31 193 PRO A CA 1
ATOM 1455 C C . PRO A 1 193 ? 21.902 27.048 -7.881 1.00 71.31 193 PRO A C 1
ATOM 1457 O O . PRO A 1 193 ? 21.322 26.582 -6.873 1.00 71.31 193 PRO A O 1
#

Organism: NCBI:txid127549

InterPro domains:
  IPR001841 Zinc finger, RING-type [PF13639] (8-56)
  IPR001841 Zinc finger, RING-type [PS50089] (9-56)
  IPR001841 Zinc finger, RING-type [SM00184] (9-55)
  IPR013083 Zinc finger, RING/FYVE/PHD-type [G3DSA:3.30.40.10] (3-137)
  IPR017907 Zinc finger, RING-type, conserved site [PS00518] (27-36)

Radius of gyration: 34.01 Å; Cα contacts (8 Å, |Δi|>4): 96; chains: 1; bounding box: 45×92×71 Å

Sequence (193 aa):
SSDRSIKECPVCISPLGSDGPVQALGCFHVFCRACIARCIVSQLEMQRQPDCPVCKRAIPEDEQRACGVEPPSHSAAYAGTPLDMFEDAEGPGSRAREEVEARRAAFPHVPSRAIWQSRASDPMRLLDRHLQQQRREGGRISYGGRGRQSAGALQVSRSIGVSSAGRQPRGAHARGSARGRAGRSRPMAPSWP

Solvent-accessible surface area (backbone atoms only — not comparable to full-atom values): 13448 Å² total; per-residue (Å²): 134,85,79,74,78,74,58,54,12,89,83,79,74,38,57,60,45,77,68,41,62,69,38,72,48,98,85,72,53,61,34,20,26,54,57,53,31,52,54,38,51,57,28,48,76,69,75,40,82,37,50,38,92,86,80,60,48,73,59,54,68,71,58,45,46,72,44,67,43,73,71,82,59,74,56,71,80,57,69,64,71,93,77,78,90,83,77,76,94,69,73,86,58,72,65,63,56,52,53,54,51,50,57,50,66,75,51,87,79,70,78,91,71,76,84,82,79,75,84,73,79,56,64,65,60,55,52,52,51,50,55,52,49,50,55,67,70,56,73,70,77,74,80,77,74,87,78,92,82,75,93,78,88,82,85,88,81,90,79,92,83,84,88,80,92,83,80,85,82,91,83,81,88,82,89,82,89,81,87,88,79,93,80,82,88,79,88,82,80,85,87,78,135

pLDDT: mean 70.04, std 19.91, range [41.06, 97.81]